Protein AF-A0AAV5EEG4-F1 (afdb_monomer_lite)

Sequence (219 aa):
MYRCMNPTRPPPPRRATAIPVPSTPPPPRPAAAARATSPRAPILLPKLRQRQQQRRRPGQARGRGRRWRPEASLHPSPAGSPGQLYQPFHPPPSPLPEAYRDLDLTQRLAVLRDRLGQWYEYAPLIAALNRDGFMPSSIEEATGISGVEQNRLVVAAQVRDSLLDESAAFPPDLVSSFDAAPELLYELRFLTARQRADAARHALAPGSTPAARATWRGP

Structure (mmCIF, N/CA/C/O backbone):
data_AF-A0AAV5EEG4-F1
#
_entry.id   AF-A0AAV5EEG4-F1
#
loop_
_atom_site.group_PDB
_atom_site.id
_atom_site.type_symbol
_atom_site.label_atom_id
_atom_site.label_alt_id
_atom_site.label_comp_id
_atom_site.label_asym_id
_atom_site.label_entity_id
_atom_site.label_seq_id
_atom_site.pdbx_PDB_ins_code
_atom_site.Cartn_x
_atom_site.Cartn_y
_atom_site.Cartn_z
_atom_site.occupancy
_atom_site.B_iso_or_equiv
_atom_site.auth_seq_id
_atom_site.auth_comp_id
_atom_site.auth_asym_id
_atom_site.auth_atom_id
_atom_site.pdbx_PDB_model_num
ATOM 1 N N . MET A 1 1 ? -18.704 -46.318 -55.100 1.00 48.91 1 MET A N 1
ATOM 2 C CA . MET A 1 1 ? -19.467 -46.998 -54.032 1.00 48.91 1 MET A CA 1
ATOM 3 C C . MET A 1 1 ? -18.484 -47.491 -52.981 1.00 48.91 1 MET A C 1
ATOM 5 O O . MET A 1 1 ? -17.895 -48.542 -53.168 1.00 48.91 1 MET A O 1
ATOM 9 N N . TYR A 1 2 ? -18.267 -46.716 -51.917 1.00 44.53 2 TYR A N 1
ATOM 10 C CA . TYR A 1 2 ? -17.545 -47.165 -50.724 1.00 44.53 2 TYR A CA 1
ATOM 11 C C . TYR A 1 2 ? -18.376 -46.811 -49.493 1.00 44.53 2 TYR A C 1
ATOM 13 O O . TYR A 1 2 ? -19.043 -45.781 -49.440 1.00 44.53 2 TYR A O 1
ATOM 21 N N . ARG A 1 3 ? -18.414 -47.783 -48.589 1.00 54.12 3 ARG A N 1
ATOM 22 C CA . ARG A 1 3 ? -19.399 -48.025 -47.540 1.00 54.12 3 ARG A CA 1
ATOM 23 C C . ARG A 1 3 ? -19.174 -47.087 -46.352 1.00 54.12 3 ARG A C 1
ATOM 25 O O . ARG A 1 3 ? -18.062 -46.992 -45.846 1.00 54.12 3 ARG A O 1
ATOM 32 N N . CYS A 1 4 ? -20.247 -46.454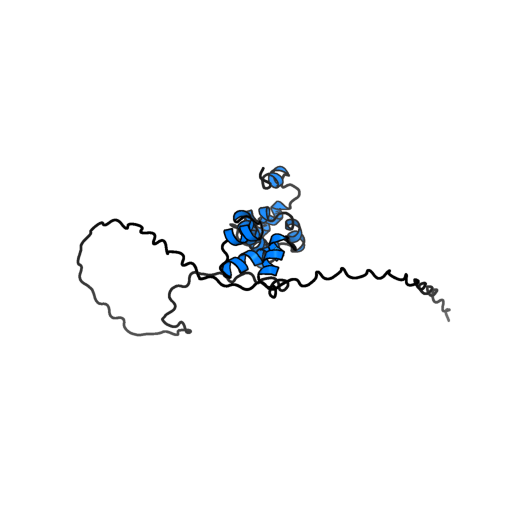 -45.887 1.00 45.47 4 CYS A N 1
ATOM 33 C CA . CYS A 1 4 ? -20.299 -45.704 -44.637 1.00 45.47 4 CYS A CA 1
ATOM 34 C C . CYS A 1 4 ? -20.003 -46.619 -43.434 1.00 45.47 4 CYS A C 1
ATOM 36 O O . CYS A 1 4 ? -20.736 -47.579 -43.203 1.00 45.47 4 CYS A O 1
ATOM 38 N N . MET A 1 5 ? -18.989 -46.289 -42.634 1.00 52.62 5 MET A N 1
ATOM 39 C CA . MET A 1 5 ? -18.844 -46.750 -41.248 1.00 52.62 5 MET A CA 1
ATOM 40 C C . MET A 1 5 ? -18.661 -45.505 -40.385 1.00 52.62 5 MET A C 1
ATOM 42 O O . MET A 1 5 ? -17.614 -44.867 -40.404 1.00 52.62 5 MET A O 1
ATOM 46 N N . ASN A 1 6 ? -19.737 -45.119 -39.701 1.00 55.47 6 ASN A N 1
ATOM 47 C CA . ASN A 1 6 ? -19.769 -43.996 -38.773 1.00 55.47 6 ASN A CA 1
ATOM 48 C C . ASN A 1 6 ? -19.440 -44.532 -37.364 1.00 55.47 6 ASN A C 1
ATOM 50 O O . ASN A 1 6 ? -20.041 -45.535 -36.966 1.00 55.47 6 ASN A O 1
ATOM 54 N N . PRO A 1 7 ? -18.495 -43.927 -36.625 1.00 63.44 7 PRO A N 1
ATOM 55 C CA . PRO A 1 7 ? -18.055 -44.431 -35.333 1.00 63.44 7 PRO A CA 1
ATOM 56 C C . PRO A 1 7 ? -19.093 -44.227 -34.221 1.00 63.44 7 PRO A C 1
ATOM 58 O O . PRO A 1 7 ? -19.857 -43.264 -34.178 1.00 63.44 7 PRO A O 1
ATOM 61 N N . THR A 1 8 ? -19.084 -45.206 -33.327 1.00 66.88 8 THR A N 1
ATOM 62 C CA . THR A 1 8 ? -19.932 -45.461 -32.164 1.00 66.88 8 THR A CA 1
ATOM 63 C C . THR A 1 8 ? -20.235 -44.221 -31.317 1.00 66.88 8 THR A C 1
ATOM 65 O O . THR A 1 8 ? -19.342 -43.533 -30.829 1.00 66.88 8 THR A O 1
ATOM 68 N N . ARG A 1 9 ? -21.530 -43.975 -31.096 1.00 62.69 9 ARG A N 1
ATOM 69 C CA . ARG A 1 9 ? -22.075 -42.921 -30.230 1.00 62.69 9 ARG A CA 1
ATOM 70 C C . ARG A 1 9 ? -21.747 -43.225 -28.752 1.00 62.69 9 ARG A C 1
ATOM 72 O O . ARG A 1 9 ? -22.018 -44.346 -28.320 1.00 62.69 9 ARG A O 1
ATOM 79 N N . PRO A 1 10 ? -21.209 -42.279 -27.961 1.00 71.88 10 PRO A N 1
ATOM 80 C CA . PRO A 1 10 ? -20.967 -42.502 -26.537 1.00 71.88 10 PRO A CA 1
ATOM 81 C C . PRO A 1 10 ? -22.287 -42.559 -25.740 1.00 71.88 10 PRO A C 1
ATOM 83 O O . PRO A 1 10 ? -23.260 -41.893 -26.117 1.00 71.88 10 PRO A O 1
ATOM 86 N N . PRO A 1 11 ? -22.349 -43.346 -24.648 1.00 74.81 11 PRO A N 1
ATOM 87 C CA . PRO A 1 11 ? -23.547 -43.466 -23.822 1.00 74.81 11 PRO A CA 1
ATOM 88 C C . PRO A 1 11 ? -23.836 -42.169 -23.042 1.00 74.81 11 PRO A C 1
ATOM 90 O O . PRO A 1 11 ? -22.906 -41.437 -22.695 1.00 74.81 11 PRO A O 1
ATOM 93 N N . PRO A 1 12 ? -25.114 -41.875 -22.734 1.00 71.31 12 PRO A N 1
ATOM 94 C CA . PRO A 1 12 ? -25.487 -40.683 -21.979 1.00 71.31 12 PRO A CA 1
ATOM 95 C C . PRO A 1 12 ? -25.015 -40.763 -20.514 1.00 71.31 12 PRO A C 1
ATOM 97 O O . PRO A 1 12 ? -24.952 -41.859 -19.944 1.00 71.31 12 PRO A O 1
ATOM 100 N N . PRO A 1 13 ? -24.722 -39.618 -19.868 1.00 68.94 13 PRO A N 1
ATOM 101 C CA . PRO A 1 13 ? -24.301 -39.592 -18.474 1.00 68.94 13 PRO A CA 1
ATOM 102 C C . PRO A 1 13 ? -25.427 -40.063 -17.545 1.00 68.94 13 PRO A C 1
ATOM 104 O O . PRO A 1 13 ? -26.591 -39.675 -17.675 1.00 68.94 13 PRO A O 1
ATOM 107 N N . ARG A 1 14 ? -25.058 -40.908 -16.577 1.00 59.16 14 ARG A N 1
ATOM 108 C CA . ARG A 1 14 ? -25.939 -41.370 -15.503 1.00 59.16 14 ARG A CA 1
ATOM 109 C C . ARG A 1 14 ? -26.398 -40.174 -14.667 1.00 59.16 14 ARG A C 1
ATOM 111 O O . ARG A 1 14 ? -25.573 -39.419 -14.161 1.00 59.16 14 ARG A O 1
ATOM 118 N N . ARG A 1 15 ? -27.717 -40.037 -14.504 1.00 53.81 15 ARG A N 1
ATOM 119 C CA . ARG A 1 15 ? -28.356 -39.115 -13.555 1.00 53.81 15 ARG A CA 1
ATOM 120 C C . ARG A 1 15 ? -27.769 -39.341 -12.160 1.00 53.81 15 ARG A C 1
ATOM 122 O O . ARG A 1 15 ? -28.008 -40.386 -11.560 1.00 53.81 15 ARG A O 1
ATOM 129 N N . ALA A 1 16 ? -27.013 -38.368 -11.662 1.00 52.16 16 ALA A N 1
ATOM 130 C CA . ALA A 1 16 ? -26.634 -38.307 -10.261 1.00 52.16 16 ALA A CA 1
ATOM 131 C C . ALA A 1 16 ? -27.885 -37.966 -9.445 1.00 52.16 16 ALA A C 1
ATOM 133 O O . ALA A 1 16 ? -28.507 -36.919 -9.623 1.00 52.16 16 ALA A O 1
ATOM 134 N N . THR A 1 17 ? -28.283 -38.909 -8.602 1.00 57.88 17 THR A N 1
ATOM 135 C CA . THR A 1 17 ? -29.345 -38.778 -7.611 1.00 57.88 17 THR A CA 1
ATOM 136 C C . THR A 1 17 ? -29.030 -37.599 -6.690 1.00 57.88 17 THR A C 1
ATOM 138 O O . THR A 1 17 ? -27.973 -37.568 -6.062 1.00 57.88 17 THR A O 1
ATOM 141 N N . ALA A 1 18 ? -29.935 -36.622 -6.632 1.00 51.19 18 ALA A N 1
ATOM 142 C CA . ALA A 1 18 ? -29.853 -35.499 -5.710 1.00 51.19 18 ALA A CA 1
ATOM 143 C C . ALA A 1 18 ? -29.890 -36.019 -4.265 1.00 51.19 18 ALA A C 1
ATOM 145 O O . ALA A 1 18 ? -30.875 -36.619 -3.835 1.00 51.19 18 ALA A O 1
ATOM 146 N N . ILE A 1 19 ? -28.798 -35.809 -3.534 1.00 59.62 19 ILE A N 1
ATOM 147 C CA . ILE A 1 19 ? -28.724 -36.039 -2.093 1.00 59.62 19 ILE A CA 1
ATOM 148 C C . ILE A 1 19 ? -29.509 -34.899 -1.421 1.00 59.62 19 ILE A C 1
ATOM 150 O O . ILE A 1 19 ? -29.211 -33.735 -1.699 1.00 59.62 19 ILE A O 1
ATOM 154 N N . PRO A 1 20 ? -30.508 -35.178 -0.565 1.00 62.78 20 PRO A N 1
ATOM 155 C CA . PRO A 1 20 ? -31.188 -34.129 0.182 1.00 62.78 20 PRO A CA 1
ATOM 156 C C . PRO A 1 20 ? -30.221 -33.514 1.199 1.00 62.78 20 PRO A C 1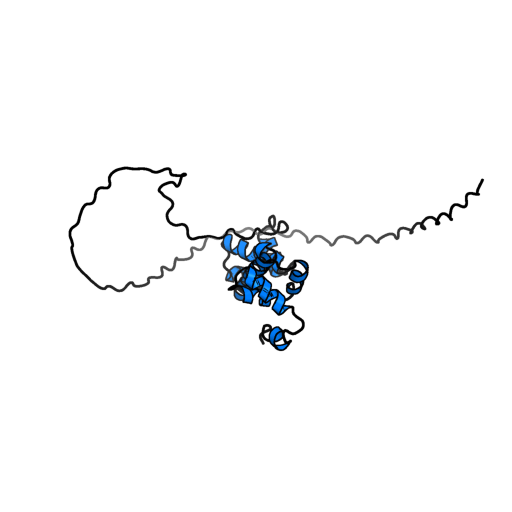
ATOM 158 O O . PRO A 1 20 ? -29.673 -34.199 2.062 1.00 62.78 20 PRO A O 1
ATOM 161 N N . VAL A 1 21 ? -29.999 -32.208 1.071 1.00 65.31 21 VAL A N 1
ATOM 162 C CA . VAL A 1 21 ? -29.190 -31.408 1.994 1.00 65.31 21 VAL A CA 1
ATOM 163 C C . VAL A 1 21 ? -29.989 -31.216 3.292 1.00 65.31 21 VAL A C 1
ATOM 165 O O . VAL A 1 21 ? -31.131 -30.755 3.215 1.00 65.31 21 VAL A O 1
ATOM 168 N N . PRO A 1 22 ? -29.455 -31.546 4.481 1.00 61.88 22 PRO A N 1
ATOM 169 C CA . PRO A 1 22 ? -30.137 -31.250 5.735 1.00 61.88 22 PRO A CA 1
ATOM 170 C C . PRO A 1 22 ? -30.182 -29.733 5.962 1.00 61.88 22 PRO A C 1
ATOM 172 O O . PRO A 1 22 ? -29.158 -29.054 5.952 1.00 61.88 22 PRO A O 1
ATOM 175 N N . SER A 1 23 ? -31.391 -29.201 6.142 1.00 58.25 23 SER A N 1
ATOM 176 C CA . SER A 1 23 ? -31.643 -27.791 6.435 1.00 58.25 23 SER A CA 1
ATOM 177 C C . SER A 1 23 ? -31.142 -27.436 7.836 1.00 58.25 23 SER A C 1
ATOM 179 O O . SER A 1 23 ? -31.682 -27.903 8.837 1.00 58.25 23 SER A O 1
ATOM 181 N N . THR A 1 24 ? -30.116 -26.594 7.912 1.00 67.56 24 THR A N 1
ATOM 182 C CA . THR A 1 24 ? -29.621 -26.026 9.168 1.00 67.56 24 THR A CA 1
ATOM 183 C C . THR A 1 24 ? -30.612 -24.968 9.681 1.00 67.56 24 THR A C 1
ATOM 185 O O . THR A 1 24 ? -30.942 -24.050 8.924 1.00 67.56 24 THR A O 1
ATOM 188 N N . PRO A 1 25 ? -31.107 -25.045 10.931 1.00 73.25 25 PRO A N 1
ATOM 189 C CA . PRO A 1 25 ? -31.965 -24.004 11.491 1.00 73.25 25 PRO A CA 1
ATOM 190 C C . PRO A 1 25 ? -31.165 -22.719 11.789 1.00 73.25 25 PRO A C 1
ATOM 192 O O . PRO A 1 25 ? -29.995 -22.803 12.174 1.00 73.25 25 PRO A O 1
ATOM 195 N N . PRO A 1 26 ? -31.770 -21.525 11.635 1.00 76.06 26 PRO A N 1
ATOM 196 C CA . PRO A 1 26 ? -31.110 -20.260 11.942 1.00 76.06 26 PRO A CA 1
ATOM 197 C C . PRO A 1 26 ? -30.874 -20.095 13.456 1.00 76.06 26 PRO A C 1
ATOM 199 O O . PRO A 1 26 ? -31.665 -20.597 14.260 1.00 76.06 26 PRO A O 1
ATOM 202 N N . PRO A 1 27 ? -29.821 -19.363 13.866 1.00 73.12 27 PRO A N 1
ATOM 203 C CA . PRO A 1 27 ? -29.562 -19.090 15.275 1.00 73.12 27 PRO A CA 1
ATOM 204 C C . PRO A 1 27 ? -30.660 -18.202 15.895 1.00 73.12 27 PRO A C 1
ATOM 206 O O . PRO A 1 27 ? -31.239 -17.353 15.207 1.00 73.12 27 PRO A O 1
ATOM 209 N N . PRO A 1 28 ? -30.952 -18.360 17.200 1.00 65.31 28 PRO A N 1
ATOM 210 C CA . PRO A 1 28 ? -31.967 -17.572 17.885 1.00 65.31 28 PRO A CA 1
ATOM 211 C C . PRO A 1 28 ? -31.557 -16.097 18.006 1.00 65.31 28 PRO A C 1
ATOM 213 O O . PRO A 1 28 ? -30.427 -15.762 18.359 1.00 65.31 28 PRO A O 1
ATOM 216 N N . ARG A 1 29 ? -32.523 -15.211 17.740 1.00 59.22 29 ARG A N 1
ATOM 217 C CA . ARG A 1 29 ? -32.426 -13.762 17.961 1.00 59.22 29 ARG A CA 1
ATOM 218 C C . ARG A 1 29 ? -32.168 -13.460 19.444 1.00 59.22 29 ARG A C 1
ATOM 220 O O . ARG A 1 29 ? -32.943 -13.938 20.274 1.00 59.22 29 ARG A O 1
ATOM 227 N N . PRO A 1 30 ? -31.191 -12.610 19.800 1.00 57.72 30 PRO A N 1
ATOM 228 C CA . PRO A 1 30 ? -31.142 -12.058 21.142 1.00 57.72 30 PRO A CA 1
ATOM 229 C C . PRO A 1 30 ? -32.290 -11.064 21.350 1.00 57.72 30 PRO A C 1
ATOM 231 O O . PRO A 1 30 ? -32.578 -10.202 20.516 1.00 57.72 30 PRO A O 1
ATOM 234 N N . ALA A 1 31 ? -32.969 -11.261 22.475 1.00 41.91 31 ALA A N 1
ATOM 235 C CA . ALA A 1 31 ? -34.134 -10.530 22.925 1.00 41.91 31 ALA A CA 1
ATOM 236 C C . ALA A 1 31 ? -33.848 -9.039 23.144 1.00 41.91 31 ALA A C 1
ATOM 238 O O . ALA A 1 31 ? -32.796 -8.639 23.640 1.00 41.91 31 ALA A O 1
ATOM 239 N N . ALA A 1 32 ? -34.855 -8.232 22.822 1.00 41.75 32 ALA A N 1
ATOM 240 C CA . ALA A 1 32 ? -34.958 -6.854 23.254 1.00 41.75 32 ALA A CA 1
ATOM 241 C C . ALA A 1 32 ? -34.990 -6.784 24.788 1.00 41.75 32 ALA A C 1
ATOM 243 O O . ALA A 1 32 ? -35.844 -7.406 25.420 1.00 41.75 32 ALA A O 1
ATOM 244 N N . ALA A 1 33 ? -34.114 -5.970 25.372 1.00 40.16 33 ALA A N 1
ATOM 245 C CA . ALA A 1 33 ? -34.243 -5.537 26.752 1.00 40.16 33 ALA A CA 1
ATOM 246 C C . ALA A 1 33 ? -33.891 -4.050 26.890 1.00 40.16 33 ALA A C 1
ATOM 248 O O . ALA A 1 33 ? -32.769 -3.623 26.648 1.00 40.16 33 ALA A O 1
ATOM 249 N N . ALA A 1 34 ? -34.915 -3.314 27.317 1.00 37.31 34 ALA A N 1
ATOM 250 C CA . ALA A 1 34 ? -34.875 -2.163 28.208 1.00 37.31 34 ALA A CA 1
ATOM 251 C C . ALA A 1 34 ? -34.145 -0.877 27.768 1.00 37.31 34 ALA A C 1
ATOM 253 O O . ALA A 1 34 ? -32.937 -0.696 27.877 1.00 37.31 34 ALA A O 1
ATOM 254 N N . ARG A 1 35 ? -35.000 0.094 27.435 1.00 37.16 35 ARG A N 1
ATOM 255 C CA . ARG A 1 35 ? -34.849 1.530 27.687 1.00 37.16 35 ARG A CA 1
ATOM 256 C C . ARG A 1 35 ? -34.145 1.831 29.021 1.00 37.16 35 ARG A C 1
ATOM 258 O O . ARG A 1 35 ? -34.596 1.365 30.063 1.00 37.16 35 ARG A O 1
ATOM 265 N N . ALA A 1 36 ? -33.190 2.756 28.991 1.00 40.12 36 ALA A N 1
ATOM 266 C CA . ALA A 1 36 ? -32.875 3.627 30.119 1.00 40.12 36 ALA A CA 1
ATOM 267 C C . ALA A 1 36 ? -32.560 5.039 29.597 1.00 40.12 36 ALA A C 1
ATOM 269 O O . ALA A 1 36 ? -31.560 5.296 28.937 1.00 40.12 36 ALA A O 1
ATOM 270 N N . THR A 1 37 ? -33.490 5.943 29.869 1.00 41.66 37 THR A N 1
ATOM 271 C CA . THR A 1 37 ? -33.390 7.402 29.802 1.00 41.66 37 THR A CA 1
ATOM 272 C C . THR A 1 37 ? -32.447 7.940 30.882 1.00 41.66 37 THR A C 1
ATOM 274 O O . THR A 1 37 ? -32.683 7.643 32.049 1.00 41.66 37 THR A O 1
ATOM 277 N N . SER A 1 38 ? -31.473 8.795 30.536 1.00 42.47 38 SER A N 1
ATOM 278 C CA . SER A 1 38 ? -31.284 10.112 31.189 1.00 42.47 38 SER A CA 1
ATOM 279 C C . SER A 1 38 ? -30.128 10.945 30.596 1.00 42.47 38 SER A C 1
ATOM 281 O O . SER A 1 38 ? -29.168 10.368 30.088 1.00 42.47 38 SER A O 1
ATOM 283 N N . PRO A 1 39 ? -30.192 12.293 30.670 1.00 53.50 39 PRO A N 1
ATOM 284 C CA . PRO A 1 39 ? -29.298 13.219 29.972 1.00 53.50 39 PRO A CA 1
ATOM 285 C C . PRO A 1 39 ? -28.163 13.743 30.870 1.00 53.50 39 PRO A C 1
ATOM 287 O O . PRO A 1 39 ? -28.360 13.912 32.073 1.00 53.50 39 PRO A O 1
ATOM 290 N N . ARG A 1 40 ? -27.000 14.105 30.300 1.00 37.78 40 ARG A N 1
ATOM 291 C CA . ARG A 1 40 ? -26.045 15.016 30.966 1.00 37.78 40 ARG A CA 1
ATOM 292 C C . ARG A 1 40 ? -25.033 15.662 30.003 1.00 37.78 40 ARG A C 1
ATOM 294 O O . ARG A 1 40 ? -24.228 14.979 29.390 1.00 37.78 40 ARG A O 1
ATOM 301 N N . ALA A 1 41 ? -25.168 16.988 29.924 1.00 44.44 41 ALA A N 1
ATOM 302 C CA . ALA A 1 41 ? -24.264 18.098 29.588 1.00 44.44 41 ALA A CA 1
ATOM 303 C C . ALA A 1 41 ? -22.946 17.888 28.788 1.00 44.44 41 ALA A C 1
ATOM 305 O O . ALA A 1 41 ? -22.170 16.982 29.078 1.00 44.44 41 ALA A O 1
ATOM 306 N N . PRO A 1 42 ? -22.606 18.832 27.881 1.00 44.56 42 PRO A N 1
ATOM 307 C CA . PRO A 1 42 ? -21.325 18.862 27.177 1.00 44.56 42 PRO A CA 1
ATOM 308 C C . PRO A 1 42 ? -20.191 19.392 28.070 1.00 44.56 42 PRO A C 1
ATOM 310 O O . PRO A 1 42 ? -20.273 20.487 28.628 1.00 44.56 42 PRO A O 1
ATOM 313 N N . ILE A 1 43 ? -19.099 18.632 28.165 1.00 47.12 43 ILE A N 1
ATOM 314 C CA . ILE A 1 43 ? -17.845 19.068 28.787 1.00 47.12 43 ILE A CA 1
ATOM 315 C C . ILE A 1 43 ? -17.014 19.800 27.726 1.00 47.12 43 ILE A C 1
ATOM 317 O O . ILE A 1 43 ? -16.557 19.205 26.751 1.00 47.12 43 ILE A O 1
ATOM 321 N N . LEU A 1 44 ? -16.834 21.109 27.923 1.00 45.12 44 LEU A N 1
ATOM 322 C CA . LEU A 1 44 ? -15.876 21.941 27.196 1.00 45.12 44 LEU A CA 1
ATOM 323 C C . LEU A 1 44 ? -14.440 21.471 27.484 1.00 45.12 44 LEU A C 1
ATOM 325 O O . LEU A 1 44 ? -13.980 21.553 28.622 1.00 45.12 44 LEU A O 1
ATOM 329 N N . LEU A 1 45 ? -13.701 21.074 26.445 1.00 50.59 45 LEU A N 1
ATOM 330 C CA . LEU A 1 45 ? -12.243 20.950 26.510 1.00 50.59 45 LEU A CA 1
ATOM 331 C C . LEU A 1 45 ? -11.578 22.336 26.349 1.00 50.59 45 LEU A C 1
ATOM 333 O O . LEU A 1 45 ? -11.887 23.054 25.391 1.00 50.59 45 LEU A O 1
ATOM 337 N N . PRO A 1 46 ? -10.636 22.726 27.226 1.00 44.06 46 PRO A N 1
ATOM 338 C CA . PRO A 1 46 ? -9.898 23.975 27.089 1.00 44.06 46 PRO A CA 1
ATOM 339 C C . PRO A 1 46 ? -8.812 23.881 26.005 1.00 44.06 46 PRO A C 1
ATOM 341 O O . PRO A 1 46 ? -7.987 22.969 25.983 1.00 44.06 46 PRO A O 1
ATOM 344 N N . LYS A 1 47 ? -8.783 24.881 25.116 1.00 43.22 47 LYS A N 1
ATOM 345 C CA . LYS A 1 47 ? -7.731 25.083 24.109 1.00 43.22 47 LYS A CA 1
ATOM 346 C C . LYS A 1 47 ? -6.400 25.408 24.797 1.00 43.22 47 LYS A C 1
ATOM 348 O O . LYS A 1 47 ? -6.221 26.524 25.288 1.00 43.22 47 LYS A O 1
ATOM 353 N N . LEU A 1 48 ? -5.438 24.485 24.769 1.00 47.19 48 LEU A N 1
ATOM 354 C CA . LEU A 1 48 ? -4.042 24.808 25.068 1.00 47.19 48 LEU A CA 1
ATOM 355 C C . LEU A 1 48 ? -3.455 25.653 23.927 1.00 47.19 48 LEU A C 1
ATOM 357 O O . LEU A 1 48 ? -3.166 25.169 22.835 1.00 47.19 48 LEU A O 1
ATOM 361 N N . ARG A 1 49 ? -3.277 26.949 24.197 1.00 53.00 49 ARG A N 1
ATOM 362 C CA . ARG A 1 49 ? -2.490 27.881 23.383 1.00 53.00 49 ARG A CA 1
ATOM 363 C C . ARG A 1 49 ? -1.004 27.647 23.648 1.00 53.00 49 ARG A C 1
ATOM 365 O O . ARG A 1 49 ? -0.482 28.083 24.673 1.00 53.00 49 ARG A O 1
ATOM 372 N N . GLN A 1 50 ? -0.307 27.016 22.708 1.00 54.31 50 GLN A N 1
ATOM 373 C CA . GLN A 1 50 ? 1.144 26.885 22.776 1.00 54.31 50 GLN A CA 1
ATOM 374 C C . GLN A 1 50 ? 1.808 28.183 22.303 1.00 54.31 50 GLN A C 1
ATOM 376 O O . GLN A 1 50 ? 1.781 28.570 21.138 1.00 54.31 50 GLN A O 1
ATOM 381 N N . ARG A 1 51 ? 2.351 28.897 23.286 1.00 52.34 51 ARG A N 1
ATOM 382 C CA . ARG A 1 51 ? 3.078 30.155 23.168 1.00 52.34 51 ARG A CA 1
ATOM 383 C C . ARG A 1 51 ? 4.536 29.824 22.855 1.00 52.34 51 ARG A C 1
ATOM 385 O O . ARG A 1 51 ? 5.283 29.509 23.775 1.00 52.34 51 ARG A O 1
ATOM 392 N N . GLN A 1 52 ? 4.943 29.891 21.587 1.00 56.41 52 GLN A N 1
ATOM 393 C CA . GLN A 1 52 ? 6.353 29.748 21.215 1.00 56.41 52 GLN A CA 1
ATOM 394 C C . GLN A 1 52 ? 6.949 31.093 20.796 1.00 56.41 52 GLN A C 1
ATOM 396 O O . GLN A 1 52 ? 6.433 31.825 19.956 1.00 56.41 52 GLN A O 1
ATOM 401 N N . GLN A 1 53 ? 8.013 31.429 21.516 1.00 54.00 53 GLN A N 1
ATOM 402 C CA . GLN A 1 53 ? 8.749 32.678 21.511 1.00 54.00 53 GLN A CA 1
ATOM 403 C C . GLN A 1 53 ? 9.479 32.874 20.180 1.00 54.00 53 GLN A C 1
ATOM 405 O O . GLN A 1 53 ? 10.333 32.068 19.822 1.00 54.00 53 GLN A O 1
ATOM 410 N N . GLN A 1 54 ? 9.239 33.998 19.505 1.00 46.81 54 GLN A N 1
ATOM 411 C CA . GLN A 1 54 ? 10.179 34.516 18.515 1.00 46.81 54 GLN A CA 1
ATOM 412 C C . GLN A 1 54 ? 11.006 35.630 19.154 1.00 46.81 54 GLN A C 1
ATOM 414 O O . GLN A 1 54 ? 10.506 36.673 19.581 1.00 46.81 54 GLN A O 1
ATOM 419 N N . ARG A 1 55 ? 12.299 35.329 19.291 1.00 46.41 55 ARG A N 1
ATOM 420 C CA . ARG A 1 55 ? 13.339 36.220 19.792 1.00 46.41 55 ARG A CA 1
ATOM 421 C C . ARG A 1 55 ? 13.473 37.441 18.882 1.00 46.41 55 ARG A C 1
ATOM 423 O O . ARG A 1 55 ? 13.570 37.321 17.667 1.00 46.41 55 ARG A O 1
ATOM 430 N N . ARG A 1 56 ? 13.549 38.614 19.510 1.00 43.38 56 ARG A N 1
ATOM 431 C CA . ARG A 1 56 ? 13.926 39.891 18.897 1.00 43.38 56 ARG A CA 1
ATOM 432 C C . ARG A 1 56 ? 15.366 39.855 18.371 1.00 43.38 56 ARG A C 1
ATOM 434 O O . ARG A 1 56 ? 16.256 39.438 19.111 1.00 43.38 56 ARG A O 1
ATOM 441 N N . ARG A 1 57 ? 15.602 40.434 17.188 1.00 39.25 57 ARG A N 1
ATOM 442 C CA . ARG A 1 57 ? 16.828 41.184 16.844 1.00 39.25 57 ARG A CA 1
ATOM 443 C C . ARG A 1 57 ? 16.484 42.379 15.930 1.00 39.25 57 ARG A C 1
ATOM 445 O O . ARG A 1 57 ? 15.585 42.234 15.106 1.00 39.25 57 ARG A O 1
ATOM 452 N N . PRO A 1 58 ? 17.140 43.546 16.092 1.00 43.28 58 PRO A N 1
ATOM 453 C CA . PRO A 1 58 ? 16.862 44.761 15.326 1.00 43.28 58 PRO A CA 1
ATOM 454 C C . PRO A 1 58 ? 17.797 44.904 14.113 1.00 43.28 58 PRO A C 1
ATOM 456 O O . PRO A 1 58 ? 18.924 44.415 14.132 1.00 43.28 58 PRO A O 1
ATOM 459 N N . GLY A 1 59 ? 17.349 45.625 13.085 1.00 37.34 59 GLY A N 1
ATOM 460 C CA . GLY A 1 59 ? 18.169 45.999 11.931 1.00 37.34 59 GLY A CA 1
ATOM 461 C C . GLY A 1 59 ? 17.432 46.988 11.030 1.00 37.34 59 GLY A C 1
ATOM 462 O O . GLY A 1 59 ? 16.365 46.692 10.510 1.00 37.34 59 GLY A O 1
ATOM 463 N N . GLN A 1 60 ? 17.987 48.187 10.920 1.00 46.44 60 GLN A N 1
ATOM 464 C CA . GLN A 1 60 ? 17.469 49.391 10.272 1.00 46.44 60 GLN A CA 1
ATOM 465 C C . GLN A 1 60 ? 18.107 49.538 8.878 1.00 46.44 60 GLN A C 1
ATOM 467 O O . GLN A 1 60 ? 19.304 49.303 8.777 1.00 46.44 60 GLN A O 1
ATOM 472 N N . ALA A 1 61 ? 17.370 49.977 7.845 1.00 36.47 61 ALA A N 1
ATOM 473 C CA . ALA A 1 61 ? 17.878 50.870 6.782 1.00 36.47 61 ALA A CA 1
ATOM 474 C C . ALA A 1 61 ? 16.791 51.241 5.755 1.00 36.47 61 ALA A C 1
ATOM 476 O O . ALA A 1 61 ? 16.014 50.408 5.297 1.00 36.47 61 ALA A O 1
ATOM 477 N N . ARG A 1 62 ? 16.770 52.526 5.392 1.00 45.84 62 ARG A N 1
ATOM 478 C CA . ARG A 1 62 ? 15.952 53.153 4.343 1.00 45.84 62 ARG A CA 1
ATOM 479 C C . ARG A 1 62 ? 16.669 53.058 2.990 1.00 45.84 62 ARG A C 1
ATOM 481 O O . ARG A 1 62 ? 17.888 53.175 2.951 1.00 45.84 62 ARG A O 1
ATOM 488 N N . GLY A 1 63 ? 15.925 53.004 1.885 1.00 36.22 63 GLY A N 1
ATOM 489 C CA . GLY A 1 63 ? 16.477 53.177 0.536 1.00 36.22 63 GLY A CA 1
ATOM 490 C C . GLY A 1 63 ? 15.387 53.443 -0.500 1.00 36.22 63 GLY A C 1
ATOM 491 O O . GLY A 1 63 ? 14.393 52.731 -0.549 1.00 36.22 63 GLY A O 1
ATOM 492 N N . ARG A 1 64 ? 15.548 54.529 -1.262 1.00 42.28 64 ARG A N 1
ATOM 493 C CA . ARG A 1 64 ? 14.581 55.107 -2.208 1.00 42.28 64 ARG A CA 1
ATOM 494 C C . ARG A 1 64 ? 14.538 54.350 -3.542 1.00 42.28 64 ARG A C 1
ATOM 496 O O . ARG A 1 64 ? 15.445 53.600 -3.874 1.00 42.28 64 ARG A O 1
ATOM 503 N N . GLY A 1 65 ? 13.461 54.582 -4.293 1.00 44.31 65 GLY A N 1
ATOM 504 C CA . GLY A 1 65 ? 13.060 53.777 -5.441 1.00 44.31 65 GLY A CA 1
ATOM 505 C C . GLY A 1 65 ? 13.805 54.013 -6.753 1.00 44.31 65 GLY A C 1
ATOM 506 O O . GLY A 1 65 ? 14.575 54.955 -6.906 1.00 44.31 65 GLY A O 1
ATOM 507 N N . ARG A 1 66 ? 13.445 53.191 -7.741 1.00 43.94 66 ARG A N 1
ATOM 508 C CA . ARG A 1 66 ? 13.394 53.566 -9.155 1.00 43.94 66 ARG A CA 1
ATOM 509 C C . ARG A 1 66 ? 12.170 52.923 -9.800 1.00 43.94 66 ARG A C 1
ATOM 511 O O . ARG A 1 66 ? 11.817 51.783 -9.524 1.00 43.94 66 ARG A O 1
ATOM 518 N N . ARG A 1 67 ? 11.518 53.743 -10.613 1.00 49.72 67 ARG A N 1
ATOM 519 C CA . ARG A 1 67 ? 10.318 53.501 -11.405 1.00 49.72 67 ARG A CA 1
ATOM 520 C C . ARG A 1 67 ? 10.743 52.881 -12.734 1.00 49.72 67 ARG A C 1
ATOM 522 O O . ARG A 1 67 ? 11.564 53.479 -13.417 1.00 49.72 67 ARG A O 1
ATOM 529 N N . TRP A 1 68 ? 10.125 51.771 -13.116 1.00 39.50 68 TRP A N 1
ATOM 530 C CA . TRP A 1 68 ? 10.084 51.302 -14.501 1.00 39.50 68 TRP A CA 1
ATOM 531 C C . TRP A 1 68 ? 8.616 51.083 -14.881 1.00 39.50 68 TRP A C 1
ATOM 533 O O . TRP A 1 68 ? 7.897 50.352 -14.204 1.00 39.50 68 TRP A O 1
ATOM 543 N N . ARG A 1 69 ? 8.156 51.802 -15.911 1.00 49.34 69 ARG A N 1
ATOM 544 C CA . ARG A 1 69 ? 6.900 51.529 -16.629 1.00 49.34 69 ARG A CA 1
ATOM 545 C C . ARG A 1 69 ? 7.204 50.478 -17.707 1.00 49.34 69 ARG A C 1
ATOM 547 O O . ARG A 1 69 ? 8.221 50.656 -18.373 1.00 49.34 69 ARG A O 1
ATOM 554 N N . PRO A 1 70 ? 6.343 49.475 -17.943 1.00 50.12 70 PRO A N 1
ATOM 555 C CA . PRO A 1 70 ? 6.402 48.672 -19.156 1.00 50.12 70 PRO A CA 1
ATOM 556 C C . PRO A 1 70 ? 5.394 49.181 -20.200 1.00 50.12 70 PRO A C 1
ATOM 558 O O . PRO A 1 70 ? 4.289 49.607 -19.854 1.00 50.12 70 PRO A O 1
ATOM 561 N N . GLU A 1 71 ? 5.793 49.141 -21.470 1.00 41.38 71 GLU A N 1
ATOM 562 C CA . GLU A 1 71 ? 4.912 49.314 -22.626 1.00 41.38 71 GLU A CA 1
ATOM 563 C C . GLU A 1 71 ? 4.344 47.954 -23.073 1.00 41.38 71 GLU A C 1
ATOM 565 O O . GLU A 1 71 ? 4.950 46.904 -22.859 1.00 41.38 71 GLU A O 1
ATOM 570 N N . ALA A 1 72 ? 3.130 48.030 -23.616 1.00 48.97 72 ALA A N 1
ATOM 571 C CA . ALA A 1 72 ? 2.195 46.995 -24.055 1.00 48.97 72 ALA A CA 1
ATOM 572 C C . ALA A 1 72 ? 2.830 45.931 -24.983 1.00 48.97 72 ALA A C 1
ATOM 574 O O . ALA A 1 72 ? 3.605 46.261 -25.869 1.00 48.97 72 ALA A O 1
ATOM 575 N N . SER A 1 73 ? 2.638 44.631 -24.732 1.00 51.94 73 SER A N 1
ATOM 576 C CA . SER A 1 73 ? 1.521 43.762 -25.170 1.00 51.94 73 SER A CA 1
ATOM 577 C C . SER A 1 73 ? 1.947 42.837 -26.309 1.00 51.94 73 SER A C 1
ATOM 579 O O . SER A 1 73 ? 2.309 43.317 -27.371 1.00 51.94 73 SER A O 1
ATOM 581 N N . LEU A 1 74 ? 1.822 41.525 -26.079 1.00 41.44 74 LEU A N 1
ATOM 582 C CA . LEU A 1 74 ? 1.269 40.515 -26.996 1.00 41.44 74 LEU A CA 1
ATOM 583 C C . LEU A 1 74 ? 1.158 39.198 -26.200 1.00 41.44 74 LEU A C 1
ATOM 585 O O . LEU A 1 74 ? 2.093 38.407 -26.131 1.00 41.44 74 LEU A O 1
ATOM 589 N N . HIS A 1 75 ? 0.012 39.000 -25.543 1.00 49.62 75 HIS A N 1
ATOM 590 C CA . HIS A 1 75 ? -0.432 37.683 -25.078 1.00 49.62 75 HIS A CA 1
ATOM 591 C C . HIS A 1 75 ? -1.261 37.031 -26.192 1.00 49.62 75 HIS A C 1
ATOM 593 O O . HIS A 1 75 ? -2.008 37.727 -26.885 1.00 49.62 75 HIS A O 1
ATOM 599 N N . PRO A 1 76 ? -1.246 35.696 -26.269 1.00 46.34 76 PRO A N 1
ATOM 600 C CA . PRO A 1 76 ? -2.505 35.013 -25.999 1.00 46.34 76 PRO A CA 1
ATOM 601 C C . PRO A 1 76 ? -2.377 34.128 -24.755 1.00 46.34 76 PRO A C 1
ATOM 603 O O . PRO A 1 76 ? -1.547 33.226 -24.688 1.00 46.34 76 PRO A O 1
ATOM 606 N N . SER A 1 77 ? -3.218 34.399 -23.758 1.00 51.09 77 SER A N 1
ATOM 607 C CA . SER A 1 77 ? -3.436 33.510 -22.616 1.00 51.09 77 SER A CA 1
ATOM 608 C C . SER A 1 77 ? -4.411 32.398 -23.006 1.00 51.09 77 SER A C 1
ATOM 610 O O . SER A 1 77 ? -5.459 32.709 -23.573 1.00 51.09 77 SER A O 1
ATOM 612 N N . PRO A 1 78 ? -4.201 31.145 -22.579 1.00 54.28 78 PRO A N 1
ATOM 613 C CA . PRO A 1 78 ? -5.299 30.288 -22.180 1.00 54.28 78 PRO A CA 1
ATOM 614 C C . PRO A 1 78 ? -5.544 30.492 -20.676 1.00 54.28 78 PRO A C 1
ATOM 616 O O . PRO A 1 78 ? -4.689 30.216 -19.842 1.00 54.28 78 PRO A O 1
ATOM 619 N N . ALA A 1 79 ? -6.700 31.079 -20.372 1.00 55.16 79 ALA A N 1
ATOM 620 C CA . ALA A 1 79 ? -7.382 31.185 -19.080 1.00 55.16 79 ALA A CA 1
ATOM 621 C C . ALA A 1 79 ? -6.674 30.587 -17.838 1.00 55.16 79 ALA A C 1
ATOM 623 O O . ALA A 1 79 ? -6.946 29.464 -17.426 1.00 55.16 79 ALA A O 1
ATOM 624 N N . GLY A 1 80 ? -5.846 31.394 -17.174 1.00 51.81 80 GLY A N 1
ATOM 625 C CA . GLY A 1 80 ? -5.509 31.231 -15.761 1.00 51.81 80 GLY A CA 1
ATOM 626 C C . GLY A 1 80 ? -5.968 32.482 -15.022 1.00 51.81 80 GLY A C 1
ATOM 627 O O . GLY A 1 80 ? -5.422 33.562 -15.240 1.00 51.81 80 GLY A O 1
ATOM 628 N N . SER A 1 81 ? -7.018 32.372 -14.211 1.00 54.09 81 SER A N 1
ATOM 629 C CA . SER A 1 81 ? -7.560 33.500 -13.449 1.00 54.09 81 SER A CA 1
ATOM 630 C C . SER A 1 81 ? -6.489 34.076 -12.505 1.00 54.09 81 SER A C 1
ATOM 632 O O . SER A 1 81 ? -5.817 33.300 -11.816 1.00 54.09 81 SER A O 1
ATOM 634 N N . PRO A 1 82 ? -6.330 35.411 -12.415 1.00 50.56 82 PRO A N 1
ATOM 635 C CA . PRO A 1 82 ? -5.344 36.055 -11.549 1.00 50.56 82 PRO A CA 1
ATOM 636 C C . PRO A 1 82 ? -5.784 35.918 -10.086 1.00 50.56 82 PRO A C 1
ATOM 638 O O . PRO A 1 82 ? -6.485 36.759 -9.534 1.00 50.56 82 PRO A O 1
ATOM 641 N N . GLY A 1 83 ? -5.425 34.792 -9.479 1.00 58.72 83 GLY A N 1
ATOM 642 C CA . GLY A 1 83 ? -5.822 34.426 -8.121 1.00 58.72 83 GLY A CA 1
ATOM 643 C C . GLY A 1 83 ? -5.393 33.022 -7.696 1.00 58.72 83 GLY A C 1
ATOM 644 O O . GLY A 1 83 ? -5.468 32.710 -6.511 1.00 58.72 83 GLY A O 1
ATOM 645 N N . GLN A 1 84 ? -4.902 32.182 -8.617 1.00 61.62 84 GLN A N 1
ATOM 646 C CA . GLN A 1 84 ? -4.265 30.914 -8.256 1.00 61.62 84 GLN A CA 1
ATOM 647 C C . GLN A 1 84 ? -2.895 31.177 -7.622 1.00 61.62 84 GLN A C 1
ATOM 649 O O . GLN A 1 84 ? -1.847 31.134 -8.263 1.00 61.62 84 GLN A O 1
ATOM 654 N N . LEU A 1 85 ? -2.930 31.485 -6.325 1.00 69.12 85 LEU A N 1
ATOM 655 C CA . LEU A 1 85 ? -1.796 31.314 -5.427 1.00 69.12 85 LEU A CA 1
ATOM 656 C C . LEU A 1 85 ? -1.272 29.882 -5.577 1.00 69.12 85 LEU A C 1
ATOM 658 O O . LEU A 1 85 ? -2.064 28.953 -5.742 1.00 69.12 85 LEU A O 1
ATOM 662 N N . TYR A 1 86 ? 0.053 29.736 -5.528 1.00 78.00 86 TYR A N 1
ATOM 663 C CA . TYR A 1 86 ? 0.773 28.467 -5.631 1.00 78.00 86 TYR A CA 1
ATOM 664 C C . TYR A 1 86 ? 0.020 27.328 -4.930 1.00 78.00 86 TYR A C 1
ATOM 666 O O . TYR A 1 86 ? -0.096 27.319 -3.704 1.00 78.00 86 TYR A O 1
ATOM 674 N N . GLN A 1 87 ? -0.489 26.377 -5.718 1.00 78.44 87 GLN A N 1
ATOM 675 C CA . GLN A 1 87 ? -0.898 25.081 -5.199 1.00 78.44 87 GLN A CA 1
ATOM 676 C C . GLN A 1 87 ? 0.341 24.187 -5.179 1.00 78.44 87 GLN A C 1
ATOM 678 O O . GLN A 1 87 ? 0.926 23.945 -6.239 1.00 78.44 87 GLN A O 1
ATOM 683 N N . PRO A 1 88 ? 0.761 23.692 -4.003 1.00 79.81 88 PRO A N 1
ATOM 684 C CA . PRO A 1 88 ? 1.709 22.593 -3.936 1.00 79.81 88 PRO A CA 1
ATOM 685 C C . PRO A 1 88 ? 1.209 21.438 -4.810 1.00 79.81 88 PRO A C 1
ATOM 687 O O . PRO A 1 88 ? 0.012 21.162 -4.854 1.00 79.81 88 PRO A O 1
ATOM 690 N N . PHE A 1 89 ? 2.112 20.770 -5.527 1.00 65.19 89 PHE A N 1
ATOM 691 C CA . PHE A 1 89 ? 1.737 19.613 -6.332 1.00 65.19 89 PHE A CA 1
ATOM 692 C C . PHE A 1 89 ? 1.168 18.514 -5.425 1.00 65.19 89 PHE A C 1
ATOM 694 O O . PHE A 1 89 ? 1.874 17.967 -4.576 1.00 65.19 89 PHE A O 1
ATOM 701 N N . HIS A 1 90 ? -0.110 18.201 -5.619 1.00 60.34 90 HIS A N 1
ATOM 702 C CA . HIS A 1 90 ? -0.780 17.071 -4.993 1.00 60.34 90 HIS A CA 1
ATOM 703 C C . HIS A 1 90 ? -0.986 16.012 -6.081 1.00 60.34 90 HIS A C 1
ATOM 705 O O . HIS A 1 90 ? -1.848 16.212 -6.941 1.00 60.34 90 HIS A O 1
ATOM 711 N N . PRO A 1 91 ? -0.192 14.923 -6.113 1.00 58.31 91 PRO A N 1
ATOM 712 C CA . PRO A 1 91 ? -0.422 13.862 -7.083 1.00 58.31 91 PRO A CA 1
ATOM 713 C C . PRO A 1 91 ? -1.850 13.316 -6.928 1.00 58.31 91 PRO A C 1
ATOM 715 O O . PRO A 1 91 ? -2.370 13.276 -5.805 1.00 58.31 91 PRO A O 1
ATOM 718 N N . PRO A 1 92 ? -2.496 12.909 -8.034 1.00 60.09 92 PRO A N 1
ATOM 719 C CA . PRO A 1 92 ? -3.826 12.327 -7.970 1.00 60.09 92 PRO A CA 1
ATOM 720 C C . PRO A 1 92 ? -3.790 11.078 -7.074 1.00 60.09 92 PRO A C 1
ATOM 722 O O . PRO A 1 92 ? -2.854 10.282 -7.176 1.00 60.09 92 PRO A O 1
ATOM 725 N N . PRO A 1 93 ? -4.765 10.904 -6.166 1.00 63.53 93 PRO A N 1
ATOM 726 C CA . PRO A 1 93 ? -4.799 9.735 -5.302 1.00 63.53 93 PRO A CA 1
ATOM 727 C C . PRO A 1 93 ? -5.012 8.473 -6.142 1.00 63.53 93 PRO A C 1
ATOM 729 O O . PRO A 1 93 ? -5.837 8.481 -7.058 1.00 63.53 93 PRO A O 1
ATOM 732 N N . SER A 1 94 ? -4.329 7.380 -5.789 1.00 68.06 94 SER A N 1
ATOM 733 C CA . SER A 1 94 ? -4.684 6.059 -6.311 1.00 68.06 94 SER A CA 1
ATOM 734 C C . SER A 1 94 ? -6.164 5.799 -5.999 1.00 68.06 94 SER A C 1
ATOM 736 O O . SER A 1 94 ? -6.576 5.968 -4.841 1.00 68.06 94 SER A O 1
ATOM 738 N N . PRO A 1 95 ? -6.990 5.463 -7.003 1.00 75.94 95 PRO A N 1
ATOM 739 C CA . PRO A 1 95 ? -8.404 5.215 -6.778 1.00 75.94 95 PRO A CA 1
ATOM 740 C C . PRO A 1 95 ? -8.574 4.032 -5.821 1.00 75.94 95 PRO A C 1
ATOM 742 O O . PRO A 1 95 ? -7.823 3.059 -5.873 1.00 75.94 95 PRO A O 1
ATOM 745 N N . LEU A 1 96 ? -9.564 4.120 -4.931 1.00 83.94 96 LEU A N 1
ATOM 746 C CA . LEU A 1 96 ? -9.945 2.973 -4.112 1.00 83.94 96 LEU A CA 1
ATOM 747 C C . LEU A 1 96 ? -10.488 1.863 -5.022 1.00 83.94 96 LEU A C 1
ATOM 749 O O . LEU A 1 96 ? -11.242 2.180 -5.948 1.00 83.94 96 LEU A O 1
ATOM 753 N N . PRO A 1 97 ? -10.173 0.585 -4.748 1.00 84.94 97 PRO A N 1
ATOM 754 C CA . PRO A 1 97 ? -10.843 -0.529 -5.402 1.00 84.94 97 PRO A CA 1
ATOM 755 C C . PRO A 1 97 ? -12.361 -0.423 -5.243 1.00 84.94 97 PRO A C 1
ATOM 757 O O . PRO A 1 97 ? -12.854 -0.063 -4.170 1.00 84.94 97 PRO A O 1
ATOM 760 N N . GLU A 1 98 ? -13.101 -0.777 -6.296 1.00 85.19 98 GLU A N 1
ATOM 761 C CA . GLU A 1 98 ? -14.565 -0.648 -6.328 1.00 85.19 98 GLU A CA 1
ATOM 762 C C . GLU A 1 98 ? -15.229 -1.397 -5.160 1.00 85.19 98 GLU A C 1
ATOM 764 O O . GLU A 1 98 ? -16.158 -0.888 -4.541 1.00 85.19 98 GLU A O 1
ATOM 769 N N . ALA A 1 99 ? -14.659 -2.542 -4.764 1.00 86.25 99 ALA A N 1
ATOM 770 C CA . ALA A 1 99 ? -15.121 -3.358 -3.641 1.00 86.25 99 ALA A CA 1
ATOM 771 C C . ALA A 1 99 ? -15.183 -2.617 -2.292 1.00 86.25 99 ALA A C 1
ATOM 773 O O . ALA A 1 99 ? -15.943 -3.020 -1.413 1.00 86.25 99 ALA A O 1
ATOM 774 N N . TYR A 1 100 ? -14.401 -1.548 -2.109 1.00 89.50 100 TYR A N 1
ATOM 775 C CA . TYR A 1 100 ? -14.347 -0.811 -0.846 1.00 89.50 100 TYR A CA 1
ATOM 776 C C . TYR A 1 100 ? -14.912 0.609 -0.923 1.00 89.50 100 TYR A C 1
ATOM 778 O O . TYR A 1 100 ? -14.952 1.321 0.085 1.00 89.50 100 TYR A O 1
ATOM 786 N N . ARG A 1 101 ? -15.339 1.043 -2.112 1.00 87.12 101 ARG A N 1
ATOM 787 C CA . ARG A 1 101 ? -15.784 2.415 -2.361 1.00 87.12 101 ARG A CA 1
ATOM 788 C C . ARG A 1 101 ? -17.067 2.745 -1.602 1.00 87.12 101 ARG A C 1
ATOM 790 O O . ARG A 1 101 ? -17.129 3.788 -0.948 1.00 87.12 101 ARG A O 1
ATOM 797 N N . ASP A 1 102 ? -18.014 1.814 -1.618 1.00 90.62 102 ASP A N 1
ATOM 798 C CA . ASP A 1 102 ? -19.348 1.966 -1.026 1.00 90.62 102 ASP A CA 1
ATOM 799 C C . ASP A 1 102 ? -19.424 1.536 0.445 1.00 90.62 102 ASP A C 1
ATOM 801 O O . ASP A 1 102 ? -20.480 1.631 1.068 1.00 90.62 102 ASP A O 1
ATOM 805 N N . LEU A 1 103 ? -18.309 1.070 1.019 1.00 92.81 103 LEU A N 1
ATOM 806 C CA . LEU A 1 103 ? -18.267 0.671 2.421 1.00 92.81 103 LEU A CA 1
ATOM 807 C C . LEU A 1 103 ? -18.364 1.880 3.349 1.00 92.81 103 LEU A C 1
ATOM 809 O O . LEU A 1 103 ? -17.692 2.898 3.138 1.00 92.81 103 LEU A O 1
ATOM 813 N N . ASP A 1 104 ? -19.134 1.721 4.424 1.00 94.38 104 ASP A N 1
ATOM 814 C CA . ASP A 1 104 ? -19.174 2.685 5.516 1.00 94.38 104 ASP A CA 1
ATOM 815 C C . ASP A 1 104 ? -17.856 2.696 6.318 1.00 94.38 104 ASP A C 1
ATOM 817 O O . ASP A 1 104 ? -16.975 1.845 6.159 1.00 94.38 104 ASP A O 1
ATOM 821 N N . LEU A 1 105 ? -17.696 3.685 7.201 1.00 95.00 105 LEU A N 1
ATOM 822 C CA . LEU A 1 105 ? -16.489 3.829 8.017 1.00 95.00 105 LEU A CA 1
ATOM 823 C C . LEU A 1 105 ? -16.194 2.582 8.870 1.00 95.00 105 LEU A C 1
ATOM 825 O O . LEU A 1 105 ? -15.043 2.157 8.969 1.00 95.00 105 LEU A O 1
ATOM 829 N N . THR A 1 106 ? -17.213 2.002 9.504 1.00 95.94 106 THR A N 1
ATOM 830 C CA . THR A 1 106 ? -17.055 0.839 10.383 1.00 95.94 106 THR A CA 1
ATOM 831 C C . THR A 1 106 ? -16.610 -0.383 9.586 1.00 95.94 106 THR A C 1
ATOM 833 O O . THR A 1 106 ? -15.714 -1.101 10.026 1.00 95.94 106 THR A O 1
ATOM 836 N N . GLN A 1 107 ? -17.170 -0.577 8.395 1.00 96.31 107 GLN A N 1
ATOM 837 C CA . GLN A 1 107 ? -16.798 -1.633 7.462 1.00 96.31 107 GLN A CA 1
ATOM 838 C C . GLN A 1 107 ? -15.368 -1.456 6.944 1.00 96.31 107 GLN A C 1
ATOM 840 O O . GLN A 1 107 ? -14.602 -2.416 6.947 1.00 96.31 107 GLN A O 1
ATOM 845 N N . ARG A 1 108 ? -14.957 -0.235 6.571 1.00 96.25 108 ARG A N 1
ATOM 846 C CA . ARG A 1 108 ? -13.568 0.049 6.155 1.00 96.25 108 ARG A CA 1
ATOM 847 C C . ARG A 1 108 ? -12.563 -0.254 7.268 1.00 96.25 108 ARG A C 1
ATOM 849 O O . ARG A 1 108 ? -11.521 -0.853 7.012 1.00 96.25 108 ARG A O 1
ATOM 856 N N . LEU A 1 109 ? -12.879 0.126 8.508 1.00 96.88 109 LEU A N 1
ATOM 857 C CA . LEU A 1 109 ? -12.041 -0.192 9.667 1.00 96.88 109 LEU A CA 1
ATOM 858 C C . LEU A 1 109 ? -12.018 -1.697 9.968 1.00 96.88 109 LEU A C 1
ATOM 860 O O . LEU A 1 109 ? -10.970 -2.206 10.354 1.00 96.88 109 LEU A O 1
ATOM 864 N N . ALA A 1 110 ? -13.128 -2.413 9.767 1.00 97.25 110 ALA A N 1
ATOM 865 C CA . ALA A 1 110 ? -13.176 -3.869 9.907 1.00 97.25 110 ALA A CA 1
ATOM 866 C C . ALA A 1 110 ? -12.294 -4.571 8.862 1.00 97.25 110 ALA A C 1
ATOM 868 O O . ALA A 1 110 ? -11.491 -5.423 9.227 1.00 97.25 110 ALA A O 1
ATOM 869 N N . VAL A 1 111 ? -12.349 -4.146 7.592 1.00 97.19 111 VAL A N 1
ATOM 870 C CA . VAL A 1 111 ? -11.468 -4.656 6.524 1.00 97.19 111 VAL A CA 1
ATOM 871 C C . VAL A 1 111 ? -9.994 -4.531 6.907 1.00 97.19 111 VAL A C 1
ATOM 873 O O . VAL A 1 111 ? -9.238 -5.483 6.734 1.00 97.19 111 VAL A O 1
ATOM 876 N N . LEU A 1 112 ? -9.584 -3.384 7.459 1.00 97.50 112 LEU A N 1
ATOM 877 C CA . LEU A 1 112 ? -8.205 -3.175 7.9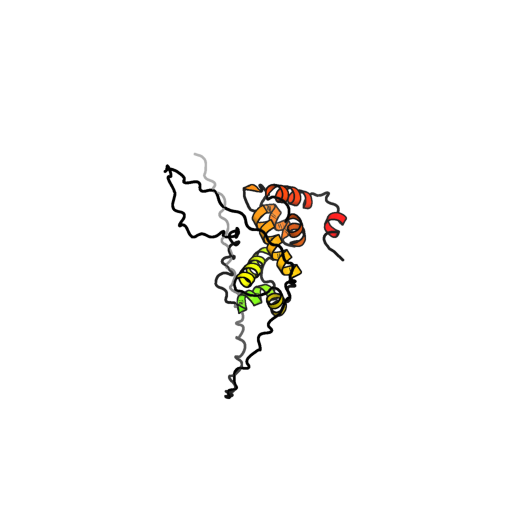08 1.00 97.50 112 LEU A CA 1
ATOM 878 C C . LEU A 1 112 ? -7.857 -4.017 9.142 1.00 97.50 112 LEU A C 1
ATOM 880 O O . LEU A 1 112 ? -6.808 -4.655 9.167 1.00 97.50 112 LEU A O 1
ATOM 884 N N . ARG A 1 113 ? -8.733 -4.039 10.150 1.00 97.75 113 ARG A N 1
ATOM 885 C CA . ARG A 1 113 ? -8.523 -4.786 11.398 1.00 97.75 113 ARG A CA 1
ATOM 886 C C . ARG A 1 113 ? -8.375 -6.285 11.152 1.00 97.75 113 ARG A C 1
ATOM 888 O O . ARG A 1 113 ? -7.448 -6.902 11.666 1.00 97.75 113 ARG A O 1
ATOM 895 N N . ASP A 1 114 ? -9.266 -6.840 10.341 1.00 97.50 114 ASP A N 1
ATOM 896 C CA . ASP A 1 114 ? -9.322 -8.270 10.046 1.00 97.50 114 ASP A CA 1
ATOM 897 C C . ASP A 1 114 ? -8.446 -8.644 8.833 1.00 97.50 114 ASP A C 1
ATOM 899 O O . ASP A 1 114 ? -8.352 -9.818 8.477 1.00 97.50 114 ASP A O 1
ATOM 903 N N . ARG A 1 115 ? -7.783 -7.654 8.210 1.00 95.25 115 ARG A N 1
ATOM 904 C CA . ARG A 1 115 ? -6.910 -7.793 7.028 1.00 95.25 115 ARG A CA 1
ATOM 905 C C . ARG A 1 115 ? -7.596 -8.547 5.881 1.00 95.25 115 ARG A C 1
ATOM 907 O O . ARG A 1 115 ? -7.050 -9.493 5.318 1.00 95.25 115 ARG A O 1
ATOM 914 N N . LEU A 1 116 ? -8.821 -8.135 5.551 1.00 94.81 116 LEU A N 1
ATOM 915 C CA . LEU A 1 116 ? -9.656 -8.798 4.548 1.00 94.81 116 LEU A CA 1
ATOM 916 C C . LEU A 1 116 ? -9.205 -8.450 3.123 1.00 94.81 116 LEU A C 1
ATOM 918 O O . LEU A 1 116 ? -9.490 -7.363 2.619 1.00 94.81 116 LEU A O 1
ATOM 922 N N . GLY A 1 117 ? -8.558 -9.411 2.465 1.00 92.50 117 GLY A N 1
ATOM 923 C CA . GLY A 1 117 ? -8.054 -9.290 1.095 1.00 92.50 117 GLY A CA 1
ATOM 924 C C . GLY A 1 117 ? -6.530 -9.299 1.041 1.00 92.50 117 GLY A C 1
ATOM 925 O O . GLY A 1 117 ? -5.853 -9.545 2.042 1.00 92.50 117 GLY A O 1
ATOM 926 N N . GLN A 1 118 ? -5.979 -9.046 -0.142 1.00 95.06 118 GLN A N 1
ATOM 927 C CA . GLN A 1 118 ? -4.535 -8.885 -0.288 1.00 95.06 118 GLN A CA 1
ATOM 928 C C . GLN A 1 118 ? -4.085 -7.527 0.246 1.00 95.06 118 GLN A C 1
ATOM 930 O O . GLN A 1 118 ? -4.825 -6.541 0.217 1.00 95.06 118 GLN A O 1
ATOM 935 N N . TRP A 1 119 ? -2.835 -7.446 0.700 1.00 95.88 119 TRP A N 1
ATOM 936 C CA . TRP A 1 119 ? -2.320 -6.232 1.335 1.00 95.88 119 TRP A CA 1
ATOM 937 C C . TRP A 1 119 ? -2.405 -4.992 0.441 1.00 95.88 119 TRP A C 1
ATOM 939 O O . TRP A 1 119 ? -2.665 -3.896 0.930 1.00 95.88 119 TRP A O 1
ATOM 949 N N . TYR A 1 120 ? -2.241 -5.164 -0.871 1.00 94.31 120 TYR A N 1
ATOM 950 C CA . TYR A 1 120 ? -2.338 -4.085 -1.853 1.00 94.31 120 TYR A CA 1
ATOM 951 C C . TYR A 1 120 ? -3.784 -3.678 -2.164 1.00 94.31 120 TYR A C 1
ATOM 953 O O . TYR A 1 120 ? -4.001 -2.593 -2.693 1.00 94.31 120 TYR A O 1
ATOM 961 N N . GLU A 1 121 ? -4.773 -4.509 -1.829 1.00 94.50 121 GLU A N 1
ATOM 962 C CA . GLU A 1 121 ? -6.192 -4.202 -2.026 1.00 94.50 121 GLU A CA 1
ATOM 963 C C . GLU A 1 121 ? -6.703 -3.300 -0.904 1.00 94.50 121 GLU A C 1
ATOM 965 O O . GLU A 1 121 ? -7.345 -2.283 -1.169 1.00 94.50 121 GLU A O 1
ATOM 970 N N . TYR A 1 122 ? -6.379 -3.626 0.352 1.00 95.50 122 TYR A N 1
ATOM 971 C CA . TYR A 1 122 ? -6.816 -2.824 1.494 1.00 95.50 122 TYR A CA 1
ATOM 972 C C . TYR A 1 122 ? -5.882 -1.644 1.809 1.00 95.50 122 TYR A C 1
ATOM 974 O O . TYR A 1 122 ? -6.317 -0.690 2.451 1.00 95.50 122 TYR A O 1
ATOM 982 N N . ALA A 1 123 ? -4.617 -1.636 1.365 1.00 96.06 123 ALA A N 1
ATOM 983 C CA . ALA A 1 123 ? -3.688 -0.525 1.630 1.00 96.06 123 ALA A CA 1
ATOM 984 C C . ALA A 1 123 ? -4.211 0.865 1.190 1.00 96.06 123 ALA A C 1
ATOM 986 O O . ALA A 1 123 ? -4.077 1.816 1.969 1.00 96.06 123 ALA A O 1
ATOM 987 N N . PRO A 1 124 ? -4.865 1.026 0.020 1.00 94.81 124 PRO A N 1
ATOM 988 C CA . PRO A 1 124 ? -5.497 2.287 -0.374 1.00 94.81 124 PRO A CA 1
ATOM 989 C C . PRO A 1 124 ? -6.525 2.834 0.632 1.00 94.81 124 PRO A C 1
ATOM 991 O O . PRO A 1 124 ? -6.708 4.054 0.705 1.00 94.81 124 PRO A O 1
ATOM 994 N N . LEU A 1 125 ? -7.159 1.982 1.453 1.00 95.81 125 LEU A N 1
ATOM 995 C CA . LEU A 1 125 ? -8.092 2.429 2.496 1.00 95.81 125 LEU A CA 1
ATOM 996 C C . LEU A 1 125 ? -7.410 3.279 3.561 1.00 95.81 125 LEU A C 1
ATOM 998 O O . LEU A 1 125 ? -8.003 4.245 4.030 1.00 95.81 125 LEU A O 1
ATOM 1002 N N . ILE A 1 126 ? -6.153 2.986 3.892 1.00 96.38 126 ILE A N 1
ATOM 1003 C CA . ILE A 1 126 ? -5.372 3.774 4.853 1.00 96.38 126 ILE A CA 1
ATOM 1004 C C . ILE A 1 126 ? -5.201 5.205 4.324 1.00 96.38 126 ILE A C 1
ATOM 1006 O O . ILE A 1 126 ? -5.451 6.181 5.032 1.00 96.38 126 ILE A O 1
ATOM 1010 N N . ALA A 1 127 ? -4.844 5.347 3.044 1.00 94.50 127 ALA A N 1
ATOM 1011 C CA . ALA A 1 127 ? -4.712 6.650 2.399 1.00 94.50 127 ALA A CA 1
ATOM 1012 C C . ALA A 1 127 ? -6.061 7.381 2.256 1.00 94.50 127 ALA A C 1
ATOM 1014 O O . ALA A 1 127 ? -6.099 8.611 2.288 1.00 94.50 127 ALA A O 1
ATOM 1015 N N . ALA A 1 128 ? -7.173 6.659 2.095 1.00 93.88 128 ALA A N 1
ATOM 1016 C CA . ALA A 1 128 ? -8.508 7.254 2.108 1.00 93.88 128 ALA A CA 1
ATOM 1017 C C . ALA A 1 128 ? -8.909 7.763 3.496 1.00 93.88 128 ALA A C 1
ATOM 1019 O O . ALA A 1 128 ? -9.272 8.927 3.616 1.00 93.88 128 ALA A O 1
ATOM 1020 N N . LEU A 1 129 ? -8.741 6.956 4.545 1.00 95.12 129 LEU A N 1
ATOM 1021 C CA . LEU A 1 129 ? -9.044 7.356 5.921 1.00 95.12 129 LEU A CA 1
ATOM 1022 C C . LEU A 1 129 ? -8.213 8.570 6.361 1.00 95.12 129 LEU A C 1
ATOM 1024 O O . LEU A 1 129 ? -8.750 9.495 6.965 1.00 95.12 129 LEU A O 1
ATOM 1028 N N . ASN A 1 130 ? -6.930 8.625 5.993 1.00 94.25 130 ASN A N 1
ATOM 1029 C CA . ASN A 1 130 ? -6.091 9.796 6.264 1.00 94.25 130 ASN A CA 1
ATOM 1030 C C . ASN A 1 130 ? -6.631 11.076 5.597 1.00 94.25 130 ASN A C 1
ATOM 1032 O O . ASN A 1 130 ? -6.579 12.153 6.189 1.00 94.25 130 ASN A O 1
ATOM 1036 N N . ARG A 1 131 ? -7.180 10.972 4.377 1.00 90.62 131 ARG A N 1
ATOM 1037 C CA . ARG A 1 131 ? -7.832 12.101 3.686 1.00 90.62 131 ARG A CA 1
ATOM 1038 C C . ARG A 1 131 ? -9.164 12.485 4.327 1.00 90.62 131 ARG A C 1
ATOM 1040 O O . ARG A 1 131 ? -9.485 13.668 4.358 1.00 90.62 131 ARG A O 1
ATOM 1047 N N . ASP A 1 132 ? -9.880 11.511 4.882 1.00 91.94 132 ASP A N 1
ATOM 1048 C CA . ASP A 1 132 ? -11.120 11.720 5.638 1.00 91.94 132 ASP A CA 1
ATOM 1049 C C . ASP A 1 132 ? -10.862 12.321 7.041 1.00 91.94 132 ASP A C 1
ATOM 1051 O O . ASP A 1 132 ? -11.800 12.607 7.784 1.00 91.94 132 ASP A O 1
ATOM 1055 N N . GLY A 1 133 ? -9.593 12.560 7.403 1.00 94.00 133 GLY A N 1
ATOM 1056 C CA . GLY A 1 133 ? -9.182 13.253 8.626 1.00 94.00 133 GLY A CA 1
ATOM 1057 C C . GLY A 1 133 ? -8.746 12.336 9.768 1.00 94.00 133 GLY A C 1
ATOM 1058 O O . GLY A 1 133 ? -8.458 12.830 10.860 1.00 94.00 133 GLY A O 1
ATOM 1059 N N . PHE A 1 134 ? -8.662 11.024 9.543 1.00 96.62 134 PHE A N 1
ATOM 1060 C CA . PHE A 1 134 ? -8.116 10.101 10.534 1.00 96.62 134 PHE A CA 1
ATOM 1061 C C . PHE A 1 134 ? -6.607 10.283 10.652 1.00 96.62 134 PHE A C 1
ATOM 1063 O O . PHE A 1 134 ? -5.897 10.399 9.657 1.00 96.62 134 PHE A O 1
ATOM 1070 N N . MET A 1 135 ? -6.107 10.306 11.884 1.00 97.06 135 MET A N 1
ATOM 1071 C CA . MET A 1 135 ? -4.669 10.292 12.134 1.00 97.06 135 MET A CA 1
ATOM 1072 C C . MET A 1 135 ? -4.165 8.843 12.153 1.00 97.06 135 MET A C 1
ATOM 1074 O O . MET A 1 135 ? -4.900 7.967 12.619 1.00 97.06 135 MET A O 1
ATOM 1078 N N . PRO A 1 136 ? -2.907 8.575 11.751 1.00 96.81 136 PRO A N 1
ATOM 1079 C CA . PRO A 1 136 ? -2.341 7.226 11.790 1.00 96.81 136 PRO A CA 1
ATOM 1080 C C . PRO A 1 136 ? -2.461 6.548 13.160 1.00 96.81 136 PRO A C 1
ATOM 1082 O O . PRO A 1 136 ? -2.754 5.359 13.224 1.00 96.81 136 PRO A O 1
ATOM 1085 N N . SER A 1 137 ? -2.324 7.309 14.252 1.00 97.88 137 SER A N 1
ATOM 1086 C CA . SER A 1 137 ? -2.516 6.807 15.619 1.00 97.88 137 SER A CA 1
ATOM 1087 C C . SER A 1 137 ? -3.951 6.340 15.880 1.00 97.88 137 SER A C 1
ATOM 1089 O O . SER A 1 137 ? -4.154 5.292 16.476 1.00 97.88 137 SER A O 1
ATOM 1091 N N . SER A 1 138 ? -4.957 7.064 15.384 1.00 97.69 138 SER A N 1
ATOM 1092 C CA . SER A 1 138 ? -6.364 6.670 15.525 1.00 97.69 138 SER A CA 1
ATOM 1093 C C . SER A 1 138 ? -6.703 5.432 14.689 1.00 97.69 138 SER A C 1
ATOM 1095 O O . SER A 1 138 ? -7.514 4.609 15.106 1.00 97.69 138 SER A O 1
ATOM 1097 N N . ILE A 1 139 ? -6.080 5.278 13.515 1.00 97.69 139 ILE A N 1
ATOM 1098 C CA . ILE A 1 139 ? -6.213 4.062 12.696 1.00 97.69 139 ILE A CA 1
ATOM 1099 C C . ILE A 1 139 ? -5.559 2.878 13.414 1.00 97.69 139 ILE A C 1
ATOM 1101 O O . ILE A 1 139 ? -6.148 1.800 13.469 1.00 97.69 139 ILE A O 1
ATOM 1105 N N . GLU A 1 140 ? -4.378 3.076 13.998 1.00 98.31 140 GLU A N 1
ATOM 1106 C CA . GLU A 1 140 ? -3.670 2.061 14.781 1.00 98.31 140 GLU A CA 1
ATOM 1107 C C . GLU A 1 140 ? -4.498 1.603 15.985 1.00 98.31 140 GLU A C 1
ATOM 1109 O O . GLU A 1 140 ? -4.703 0.407 16.158 1.00 98.31 140 GLU A O 1
ATOM 1114 N N . GLU A 1 141 ? -5.076 2.527 16.751 1.00 97.94 141 GLU A N 1
ATOM 1115 C CA . GLU A 1 141 ? -5.975 2.201 17.867 1.00 97.94 141 GLU A CA 1
ATOM 1116 C C . GLU A 1 141 ? -7.195 1.374 17.423 1.00 97.94 141 GLU A C 1
ATOM 1118 O O . GLU A 1 141 ? -7.628 0.464 18.130 1.00 97.94 141 GLU A O 1
ATOM 1123 N N . ALA A 1 142 ? -7.754 1.663 16.244 1.00 97.25 142 ALA A N 1
ATOM 1124 C CA . ALA A 1 142 ? -8.959 1.000 15.745 1.00 97.25 142 ALA A CA 1
ATOM 1125 C C . ALA A 1 142 ? -8.706 -0.347 15.039 1.00 97.25 142 ALA A C 1
ATOM 1127 O O . ALA A 1 142 ? -9.638 -1.154 14.920 1.00 97.25 142 ALA A O 1
ATOM 1128 N N . THR A 1 143 ? -7.493 -0.573 14.523 1.00 98.00 143 THR A N 1
ATOM 1129 C CA . THR A 1 143 ? -7.164 -1.700 13.624 1.00 98.00 143 THR A CA 1
ATOM 1130 C C . THR A 1 143 ? -5.992 -2.558 14.098 1.00 98.00 143 THR A C 1
ATOM 1132 O O . THR A 1 143 ? -5.853 -3.687 13.644 1.00 98.00 143 THR A O 1
ATOM 1135 N N . GLY A 1 144 ? -5.145 -2.044 14.990 1.00 97.62 144 GLY A N 1
ATOM 1136 C CA . GLY A 1 144 ? -3.890 -2.669 15.408 1.00 97.62 144 GLY A CA 1
ATOM 1137 C C . GLY A 1 144 ? -2.740 -2.537 14.402 1.00 97.62 144 GLY A C 1
ATOM 1138 O O . GLY A 1 144 ? -1.652 -3.041 14.666 1.00 97.62 144 GLY A O 1
ATOM 1139 N N . ILE A 1 145 ? -2.941 -1.878 13.254 1.00 97.25 145 ILE A N 1
ATOM 1140 C CA . ILE A 1 145 ? -1.883 -1.673 12.255 1.00 97.25 145 ILE A CA 1
ATOM 1141 C C . ILE A 1 145 ? -1.034 -0.474 12.674 1.00 97.25 145 ILE A C 1
ATOM 1143 O O . ILE A 1 145 ? -1.521 0.658 12.666 1.00 97.25 145 ILE A O 1
ATOM 1147 N N . SER A 1 146 ? 0.241 -0.703 12.989 1.00 98.12 146 SER A N 1
ATOM 1148 C CA . SER A 1 146 ? 1.131 0.375 13.443 1.00 98.12 146 SER A CA 1
ATOM 1149 C C . SER A 1 146 ? 1.298 1.482 12.401 1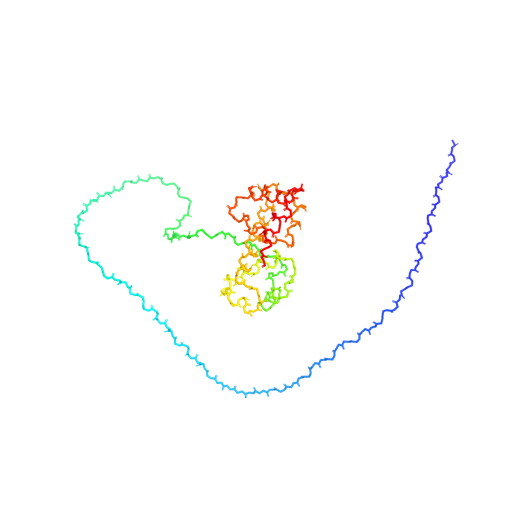.00 98.12 146 SER A C 1
ATOM 1151 O O . SER A 1 146 ? 1.298 1.209 11.201 1.00 98.12 146 SER A O 1
ATOM 1153 N N . GLY A 1 147 ? 1.529 2.729 12.821 1.00 96.69 147 GLY A N 1
ATOM 1154 C CA . GLY A 1 147 ? 1.791 3.832 11.882 1.00 96.69 147 GLY A CA 1
ATOM 1155 C C . GLY A 1 147 ? 2.954 3.564 10.905 1.00 96.69 147 GLY A C 1
ATOM 1156 O O . GLY A 1 147 ? 2.915 3.983 9.745 1.00 96.69 147 GLY A O 1
ATOM 1157 N N . VAL A 1 148 ? 3.969 2.806 11.336 1.00 97.00 148 VAL A N 1
ATOM 1158 C CA . VAL A 1 148 ? 5.091 2.379 10.478 1.00 97.00 148 VAL A CA 1
ATOM 1159 C C . VAL A 1 148 ? 4.629 1.368 9.426 1.00 97.00 148 VAL A C 1
ATOM 1161 O O . VAL A 1 148 ? 4.977 1.499 8.250 1.00 97.00 148 VAL A O 1
ATOM 1164 N N . GLU A 1 149 ? 3.833 0.377 9.830 1.00 97.69 149 GLU A N 1
ATOM 1165 C CA . GLU A 1 149 ? 3.251 -0.622 8.929 1.00 97.69 149 GLU A CA 1
ATOM 1166 C C . GLU A 1 149 ? 2.261 0.020 7.948 1.00 97.69 149 GLU A C 1
ATOM 1168 O O . GLU A 1 149 ? 2.319 -0.270 6.756 1.00 97.69 149 GLU A O 1
ATOM 1173 N N . GLN A 1 150 ? 1.436 0.967 8.404 1.00 97.88 150 GLN A N 1
ATOM 1174 C CA . GLN A 1 150 ? 0.530 1.747 7.559 1.00 97.88 150 GLN A CA 1
ATOM 1175 C C . GLN A 1 150 ? 1.283 2.449 6.422 1.00 97.88 150 GLN A C 1
ATOM 1177 O O . GLN A 1 150 ? 0.935 2.294 5.251 1.00 97.88 150 GLN A O 1
ATOM 1182 N N . ASN A 1 151 ? 2.350 3.186 6.750 1.00 96.56 151 ASN A N 1
ATOM 1183 C CA . ASN A 1 151 ? 3.175 3.854 5.745 1.00 96.56 151 ASN A CA 1
ATOM 1184 C C . ASN A 1 151 ? 3.830 2.848 4.785 1.00 96.56 151 ASN A C 1
ATOM 1186 O O . ASN A 1 151 ? 3.869 3.080 3.575 1.00 96.56 151 ASN A O 1
ATOM 1190 N N . ARG A 1 152 ? 4.311 1.714 5.312 1.00 97.31 152 ARG A N 1
ATOM 1191 C CA . ARG A 1 152 ? 4.913 0.652 4.500 1.00 97.31 152 ARG A CA 1
ATOM 1192 C C . ARG A 1 152 ? 3.931 0.107 3.471 1.00 97.31 152 ARG A C 1
ATOM 1194 O O . ARG A 1 152 ? 4.270 0.059 2.294 1.00 97.31 152 ARG A O 1
ATOM 1201 N N . LEU A 1 153 ? 2.730 -0.262 3.907 1.00 97.06 153 LEU A N 1
ATOM 1202 C CA . LEU A 1 153 ? 1.680 -0.823 3.060 1.00 97.06 153 LEU A CA 1
ATOM 1203 C C . LEU A 1 153 ? 1.267 0.144 1.948 1.00 97.06 153 LEU A C 1
ATOM 1205 O O . LEU A 1 153 ? 1.223 -0.243 0.783 1.00 97.06 153 LEU A O 1
ATOM 1209 N N . VAL A 1 154 ? 1.022 1.411 2.294 1.00 96.12 154 VAL A N 1
ATOM 1210 C CA . VAL A 1 154 ? 0.612 2.438 1.323 1.00 96.12 154 VAL A CA 1
ATOM 1211 C C . VAL A 1 154 ? 1.686 2.652 0.258 1.00 96.12 154 VAL A C 1
ATOM 1213 O O . VAL A 1 154 ? 1.390 2.628 -0.935 1.00 96.12 154 VAL A O 1
ATOM 1216 N N . VAL A 1 155 ? 2.943 2.835 0.665 1.00 96.12 155 VAL A N 1
ATOM 1217 C CA . VAL A 1 155 ? 4.040 3.090 -0.278 1.00 96.12 155 VAL A CA 1
ATOM 1218 C C . VAL A 1 155 ? 4.368 1.843 -1.104 1.00 96.12 155 VAL A C 1
ATOM 1220 O O . VAL A 1 155 ? 4.603 1.955 -2.306 1.00 96.12 155 VAL A O 1
ATOM 1223 N N . ALA A 1 156 ? 4.344 0.650 -0.504 1.00 96.25 156 ALA A N 1
ATOM 1224 C CA . ALA A 1 156 ? 4.525 -0.603 -1.235 1.00 96.25 156 ALA A CA 1
ATOM 1225 C C . ALA A 1 156 ? 3.439 -0.796 -2.304 1.00 96.25 156 ALA A C 1
ATOM 1227 O O . ALA A 1 156 ? 3.751 -1.235 -3.410 1.00 96.25 156 ALA A O 1
ATOM 1228 N N . ALA A 1 157 ? 2.189 -0.416 -2.015 1.00 95.56 157 ALA A N 1
ATOM 1229 C CA . ALA A 1 157 ? 1.084 -0.525 -2.967 1.00 95.56 157 ALA A CA 1
ATOM 1230 C C . ALA A 1 157 ? 1.299 0.421 -4.153 1.00 95.56 157 ALA A C 1
ATOM 1232 O O . ALA A 1 157 ? 1.191 0.004 -5.298 1.00 95.56 157 ALA A O 1
ATOM 1233 N N . GLN A 1 158 ? 1.746 1.653 -3.897 1.00 94.38 158 GLN A N 1
ATOM 1234 C CA . GLN A 1 158 ? 2.114 2.601 -4.956 1.00 94.38 158 GLN A CA 1
ATOM 1235 C C . GLN A 1 158 ? 3.277 2.103 -5.826 1.00 94.38 158 GLN A C 1
ATOM 1237 O O . GLN A 1 158 ? 3.299 2.324 -7.037 1.00 94.38 158 GLN A O 1
ATOM 1242 N N . VAL A 1 159 ? 4.269 1.439 -5.226 1.00 95.44 159 VAL A N 1
ATOM 1243 C CA . VAL A 1 159 ? 5.362 0.809 -5.980 1.00 95.44 159 VAL A CA 1
ATOM 1244 C C . VAL A 1 159 ? 4.829 -0.344 -6.827 1.00 95.44 159 VAL A C 1
ATOM 1246 O O . VAL A 1 159 ? 5.211 -0.447 -7.989 1.00 95.44 159 VAL A O 1
ATOM 1249 N N . ARG A 1 160 ? 3.928 -1.171 -6.286 1.00 95.31 160 ARG A N 1
ATOM 1250 C CA . ARG A 1 160 ? 3.266 -2.253 -7.025 1.00 95.31 160 ARG A CA 1
ATOM 1251 C C . ARG A 1 160 ? 2.474 -1.718 -8.219 1.00 95.31 160 ARG A C 1
ATOM 1253 O O . ARG A 1 160 ? 2.647 -2.227 -9.320 1.00 95.31 160 ARG A O 1
ATOM 1260 N N . ASP A 1 161 ? 1.678 -0.669 -8.029 1.00 93.50 161 ASP A N 1
ATOM 1261 C CA . ASP A 1 161 ? 0.931 -0.010 -9.108 1.00 93.50 161 ASP A CA 1
ATOM 1262 C C . ASP A 1 161 ? 1.883 0.530 -10.184 1.00 93.50 161 ASP A C 1
ATOM 1264 O O . ASP A 1 161 ? 1.663 0.347 -11.377 1.00 93.50 161 ASP A O 1
ATOM 1268 N N . SER A 1 162 ? 3.015 1.102 -9.766 1.00 93.75 162 SER A N 1
ATOM 1269 C CA . SER A 1 162 ? 4.075 1.550 -10.671 1.00 93.75 162 SER A CA 1
ATOM 1270 C C . SER A 1 162 ? 4.760 0.412 -11.436 1.00 93.75 162 SER A C 1
ATOM 1272 O O . SER A 1 162 ? 5.387 0.706 -12.447 1.00 93.75 162 SER A O 1
ATOM 1274 N N . LEU A 1 163 ? 4.703 -0.842 -10.972 1.00 94.06 163 LEU A N 1
ATOM 1275 C CA . LEU A 1 163 ? 5.181 -2.003 -11.734 1.00 94.06 163 LEU A CA 1
ATOM 1276 C C . LEU A 1 163 ? 4.148 -2.470 -12.766 1.00 94.06 163 LEU A C 1
ATOM 1278 O O . LEU A 1 163 ? 4.535 -3.030 -13.786 1.00 94.06 163 LEU A O 1
ATOM 1282 N N . LEU A 1 164 ? 2.857 -2.251 -12.502 1.00 92.69 164 LEU A N 1
ATOM 1283 C CA . LEU A 1 164 ? 1.764 -2.567 -13.427 1.00 92.69 164 LEU A CA 1
ATOM 1284 C C . LEU A 1 164 ? 1.617 -1.530 -14.550 1.00 92.69 164 LEU A C 1
ATOM 1286 O O . LEU A 1 164 ? 0.977 -1.812 -15.559 1.00 92.69 164 LEU A O 1
ATOM 1290 N N . ASP A 1 165 ? 2.211 -0.349 -14.383 1.00 90.56 165 ASP A N 1
ATOM 1291 C CA . ASP A 1 165 ? 2.276 0.688 -15.408 1.00 90.56 165 ASP A CA 1
ATOM 1292 C C . ASP A 1 165 ? 3.088 0.219 -16.633 1.00 90.56 165 ASP A C 1
ATOM 1294 O O . ASP A 1 165 ? 4.198 -0.313 -16.510 1.00 90.56 165 ASP A O 1
ATOM 1298 N N . GLU A 1 166 ? 2.558 0.461 -17.834 1.00 83.38 166 GLU A N 1
ATOM 1299 C CA . GLU A 1 166 ? 3.181 0.084 -19.110 1.00 83.38 166 GLU A CA 1
ATOM 1300 C C . GLU A 1 166 ? 4.611 0.637 -19.256 1.00 83.38 166 GLU A C 1
ATOM 1302 O O . GLU A 1 166 ? 5.494 -0.027 -19.808 1.00 83.38 166 GLU A O 1
ATOM 1307 N N . SER A 1 167 ? 4.877 1.825 -18.703 1.00 82.25 167 SER A N 1
ATOM 1308 C CA . SER A 1 167 ? 6.188 2.485 -18.748 1.00 82.25 167 SER A CA 1
ATOM 1309 C C . SER A 1 167 ? 7.287 1.738 -17.980 1.00 82.25 167 SER A C 1
ATOM 1311 O O . SER A 1 167 ? 8.476 1.887 -18.283 1.00 82.25 167 SER A O 1
ATOM 1313 N N . ALA A 1 168 ? 6.918 0.902 -17.007 1.00 81.69 168 ALA A N 1
ATOM 1314 C CA . ALA A 1 168 ? 7.862 0.112 -16.226 1.00 81.69 168 ALA A CA 1
ATOM 1315 C C . ALA A 1 168 ? 8.356 -1.132 -16.988 1.00 81.69 168 ALA A C 1
ATOM 1317 O O . ALA A 1 168 ? 9.446 -1.642 -16.708 1.00 81.69 168 ALA A O 1
ATOM 1318 N N . ALA A 1 169 ? 7.593 -1.600 -17.986 1.00 87.38 169 ALA A N 1
ATOM 1319 C CA . ALA A 1 169 ? 7.844 -2.816 -18.763 1.00 87.38 169 ALA A CA 1
ATOM 1320 C C . ALA A 1 169 ? 8.043 -4.085 -17.904 1.00 87.38 169 ALA A C 1
ATOM 1322 O O . ALA A 1 169 ? 8.790 -4.990 -18.287 1.00 87.38 169 ALA A O 1
ATOM 1323 N N . PHE A 1 170 ? 7.450 -4.157 -16.710 1.00 92.00 170 PHE A N 1
ATOM 1324 C CA . PHE A 1 170 ? 7.566 -5.314 -15.819 1.00 92.00 170 PHE A CA 1
ATOM 1325 C C . PHE A 1 170 ? 6.532 -6.398 -16.192 1.00 92.00 170 PHE A C 1
ATOM 1327 O O . PHE A 1 170 ? 5.379 -6.057 -16.444 1.00 92.00 170 PHE A O 1
ATOM 1334 N N . PRO A 1 171 ? 6.897 -7.696 -16.244 1.00 91.44 171 PRO A N 1
ATOM 1335 C CA . PRO A 1 171 ? 5.935 -8.751 -16.563 1.00 91.44 171 PRO A CA 1
ATOM 1336 C C . PRO A 1 171 ? 4.830 -8.844 -15.493 1.00 91.44 171 PRO A C 1
ATOM 1338 O O . PRO A 1 171 ? 5.161 -9.057 -14.322 1.00 91.44 171 PRO A O 1
ATOM 1341 N N . PRO A 1 172 ? 3.537 -8.734 -15.855 1.00 89.00 172 PRO A N 1
ATOM 1342 C CA . PRO A 1 172 ? 2.442 -8.713 -14.880 1.00 89.00 172 PRO A CA 1
ATOM 1343 C C . PRO A 1 172 ? 2.345 -10.021 -14.082 1.00 89.00 172 PRO A C 1
ATOM 1345 O O . PRO A 1 172 ? 2.069 -9.990 -12.884 1.00 89.00 172 PRO A O 1
ATOM 1348 N N . ASP A 1 173 ? 2.678 -11.155 -14.702 1.00 90.19 173 ASP A N 1
ATOM 1349 C CA . ASP A 1 173 ? 2.658 -12.477 -14.061 1.00 90.19 173 ASP A CA 1
ATOM 1350 C C . ASP A 1 173 ? 3.628 -12.584 -12.875 1.00 90.19 173 ASP A C 1
ATOM 1352 O O . ASP A 1 173 ? 3.409 -13.373 -11.959 1.00 90.19 173 ASP A O 1
ATOM 1356 N N . LEU A 1 174 ? 4.695 -11.774 -12.865 1.00 92.06 174 LEU A N 1
ATOM 1357 C CA . LEU A 1 174 ? 5.689 -11.773 -11.793 1.00 92.06 174 LEU A CA 1
ATOM 1358 C C . LEU A 1 174 ? 5.287 -10.893 -10.604 1.00 92.06 174 LEU A C 1
ATOM 1360 O O . LEU A 1 174 ? 5.901 -11.007 -9.545 1.00 92.06 174 LEU A O 1
ATOM 1364 N N . VAL A 1 175 ? 4.267 -10.036 -10.738 1.00 92.88 175 VAL A N 1
ATOM 1365 C CA . VAL A 1 175 ? 3.845 -9.114 -9.666 1.00 92.88 175 VAL A CA 1
ATOM 1366 C C . VAL A 1 175 ? 3.292 -9.882 -8.464 1.00 92.88 175 VAL A C 1
ATOM 1368 O O . VAL A 1 175 ? 3.560 -9.503 -7.325 1.00 92.88 175 VAL A O 1
ATOM 1371 N N . SER A 1 176 ? 2.610 -11.004 -8.708 1.00 93.19 176 SER A N 1
ATOM 1372 C CA . SER A 1 176 ? 2.093 -11.906 -7.664 1.00 93.19 176 SER A CA 1
ATOM 1373 C C . SER A 1 176 ? 3.192 -12.504 -6.778 1.00 93.19 176 SER A C 1
ATOM 1375 O O . SER A 1 176 ? 2.947 -12.880 -5.634 1.00 93.19 176 SER A O 1
ATOM 1377 N N . SER A 1 177 ? 4.449 -12.514 -7.241 1.00 92.81 177 SER A N 1
ATOM 1378 C CA . SER A 1 177 ? 5.590 -12.958 -6.428 1.00 92.81 177 SER A CA 1
ATOM 1379 C C . SER A 1 177 ? 5.816 -12.076 -5.190 1.00 92.81 177 SER A C 1
ATOM 1381 O O . SER A 1 177 ? 6.503 -12.495 -4.257 1.00 92.81 177 SER A O 1
ATOM 1383 N N . PHE A 1 178 ? 5.242 -10.867 -5.167 1.00 93.81 178 PHE A N 1
ATOM 1384 C CA . PHE A 1 178 ? 5.334 -9.915 -4.059 1.00 93.81 178 PHE A CA 1
ATOM 1385 C C . PHE A 1 178 ? 4.109 -9.928 -3.130 1.00 93.81 178 PHE A C 1
ATOM 1387 O O . PHE A 1 178 ? 4.068 -9.155 -2.171 1.00 93.81 178 PHE A O 1
ATOM 1394 N N . ASP A 1 179 ? 3.133 -10.814 -3.350 1.00 93.19 179 ASP A N 1
ATOM 1395 C CA . ASP A 1 179 ? 1.897 -10.868 -2.554 1.00 93.19 179 ASP A CA 1
ATOM 1396 C C . ASP A 1 179 ? 2.167 -11.142 -1.062 1.00 93.19 179 ASP A C 1
ATOM 1398 O O . ASP A 1 179 ? 1.427 -10.678 -0.205 1.00 93.19 179 ASP A O 1
ATOM 1402 N N . ALA A 1 180 ? 3.271 -11.814 -0.725 1.00 89.62 180 ALA A N 1
ATOM 1403 C CA . ALA A 1 180 ? 3.668 -12.086 0.660 1.00 89.62 180 ALA A CA 1
ATOM 1404 C C . ALA A 1 180 ? 4.746 -11.136 1.221 1.00 89.62 180 ALA A C 1
ATOM 1406 O O . ALA A 1 180 ? 5.166 -11.327 2.360 1.00 89.62 180 ALA A O 1
ATOM 1407 N N . ALA A 1 181 ? 5.241 -10.173 0.432 1.00 89.44 181 ALA A N 1
ATOM 1408 C CA . ALA A 1 181 ? 6.437 -9.394 0.773 1.00 89.44 181 ALA A CA 1
ATOM 1409 C C . ALA A 1 181 ? 6.313 -7.893 0.421 1.00 89.44 181 ALA A C 1
ATOM 1411 O O . ALA A 1 181 ? 7.085 -7.382 -0.402 1.00 89.44 181 ALA A O 1
ATOM 1412 N N . PRO A 1 182 ? 5.365 -7.156 1.035 1.00 93.31 182 PRO A N 1
ATOM 1413 C CA . PRO A 1 182 ? 5.228 -5.709 0.837 1.00 93.31 182 PRO A CA 1
ATOM 1414 C C . PRO A 1 182 ? 6.495 -4.927 1.217 1.00 93.31 182 PRO A C 1
ATOM 1416 O O . PRO A 1 182 ? 6.799 -3.896 0.618 1.00 93.31 182 PRO A O 1
ATOM 1419 N N . GLU A 1 183 ? 7.266 -5.412 2.189 1.00 94.25 183 GLU A N 1
ATOM 1420 C CA . GLU A 1 183 ? 8.529 -4.816 2.619 1.00 94.25 183 GLU A CA 1
ATOM 1421 C C . GLU A 1 183 ? 9.566 -4.742 1.498 1.00 94.25 183 GLU A C 1
ATOM 1423 O O . GLU A 1 183 ? 10.264 -3.739 1.405 1.00 94.25 183 GLU A O 1
ATOM 1428 N N . LEU A 1 184 ? 9.624 -5.725 0.594 1.00 93.56 184 LEU A N 1
ATOM 1429 C CA . LEU A 1 184 ? 10.570 -5.686 -0.525 1.00 93.56 184 LEU A CA 1
ATOM 1430 C C . LEU A 1 184 ? 10.243 -4.540 -1.484 1.00 93.56 184 LEU A C 1
ATOM 1432 O O . LEU A 1 184 ? 11.140 -3.838 -1.944 1.00 93.56 184 LEU A O 1
ATOM 1436 N N . LEU A 1 185 ? 8.956 -4.319 -1.758 1.00 95.38 185 LEU A N 1
ATOM 1437 C CA . LEU A 1 185 ? 8.512 -3.229 -2.625 1.00 95.38 185 LEU A CA 1
ATOM 1438 C C . LEU A 1 185 ? 8.686 -1.862 -1.960 1.00 95.38 185 LEU A C 1
ATOM 1440 O O . LEU A 1 185 ? 9.030 -0.889 -2.630 1.00 95.38 185 LEU A O 1
ATOM 1444 N N . TYR A 1 186 ? 8.513 -1.782 -0.641 1.00 96.12 186 TYR A N 1
ATOM 1445 C CA . TYR A 1 186 ? 8.715 -0.546 0.115 1.00 96.12 186 TYR A CA 1
ATOM 1446 C C . TYR A 1 186 ? 10.133 0.030 -0.036 1.00 96.12 186 TYR A C 1
ATOM 1448 O O . TYR A 1 186 ? 10.326 1.249 -0.016 1.00 96.12 186 TYR A O 1
ATOM 1456 N N . GLU A 1 187 ? 11.132 -0.825 -0.220 1.00 95.38 187 GLU A N 1
ATOM 1457 C CA . GLU A 1 187 ? 12.538 -0.425 -0.341 1.00 95.38 187 GLU A CA 1
ATOM 1458 C C . GLU A 1 187 ? 12.866 0.145 -1.726 1.00 95.38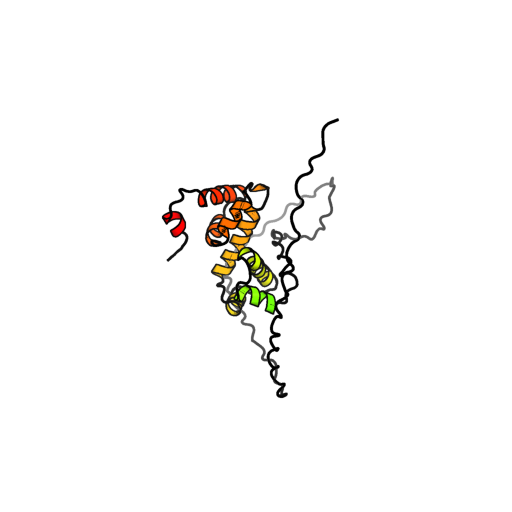 187 GLU A C 1
ATOM 1460 O O . GLU A 1 187 ? 13.777 0.959 -1.880 1.00 95.38 187 GLU A O 1
ATOM 1465 N N . LEU A 1 188 ? 12.037 -0.155 -2.727 1.00 95.44 188 LEU A N 1
ATOM 1466 C CA . LEU A 1 188 ? 12.168 0.386 -4.081 1.00 95.44 188 LEU A CA 1
ATOM 1467 C C . LEU A 1 188 ? 11.571 1.800 -4.224 1.00 95.44 188 LEU A C 1
ATOM 1469 O O . LEU A 1 188 ? 11.592 2.377 -5.314 1.00 95.44 188 LEU A O 1
ATOM 1473 N N . ARG A 1 189 ? 11.044 2.396 -3.144 1.00 94.50 189 ARG A N 1
ATOM 1474 C CA . ARG A 1 189 ? 10.293 3.668 -3.186 1.00 94.50 189 ARG A CA 1
ATOM 1475 C C . ARG A 1 189 ? 11.067 4.854 -3.764 1.00 94.50 189 ARG A C 1
ATOM 1477 O O . ARG A 1 189 ? 10.456 5.731 -4.369 1.00 94.50 189 ARG A O 1
ATOM 1484 N N . PHE A 1 190 ? 12.391 4.866 -3.627 1.00 94.56 190 PHE A N 1
ATOM 1485 C CA . PHE A 1 190 ? 13.254 5.953 -4.108 1.00 94.56 190 PHE A CA 1
ATOM 1486 C C . PHE A 1 190 ? 13.641 5.834 -5.587 1.00 94.56 190 PHE A C 1
ATOM 1488 O O . PHE A 1 190 ? 14.246 6.749 -6.140 1.00 94.56 190 PHE A O 1
ATOM 1495 N N . LEU A 1 191 ? 13.310 4.711 -6.224 1.00 94.62 191 LEU A N 1
ATOM 1496 C CA . LEU A 1 191 ? 13.636 4.438 -7.617 1.00 94.62 191 LEU A CA 1
ATOM 1497 C C . LEU A 1 191 ? 12.558 4.991 -8.559 1.00 94.62 191 LEU A C 1
ATOM 1499 O O . LEU A 1 191 ? 11.386 5.097 -8.192 1.00 94.62 191 LEU A O 1
ATOM 1503 N N . THR A 1 192 ? 12.945 5.297 -9.797 1.00 93.31 192 THR A N 1
ATOM 1504 C CA . THR A 1 192 ? 12.004 5.581 -10.899 1.00 93.31 192 THR A CA 1
ATOM 1505 C C . THR A 1 192 ? 11.247 4.320 -11.332 1.00 93.31 192 THR A C 1
ATOM 1507 O O . THR A 1 192 ? 11.704 3.213 -11.060 1.00 93.31 192 THR A O 1
ATOM 1510 N N . ALA A 1 193 ? 10.124 4.456 -12.050 1.00 91.00 193 ALA A N 1
ATOM 1511 C CA . ALA A 1 193 ? 9.308 3.315 -12.498 1.00 91.00 193 ALA A CA 1
ATOM 1512 C C . ALA A 1 193 ? 10.131 2.228 -13.217 1.00 91.00 193 ALA A C 1
ATOM 1514 O O . ALA A 1 193 ? 10.048 1.048 -12.876 1.00 91.00 193 ALA A O 1
ATOM 1515 N N . ARG A 1 194 ? 11.020 2.630 -14.136 1.00 92.56 194 ARG A N 1
ATOM 1516 C CA . ARG A 1 194 ? 11.898 1.690 -14.843 1.00 92.56 194 ARG A CA 1
ATOM 1517 C C . ARG A 1 194 ? 12.900 1.000 -13.913 1.00 92.56 194 ARG A C 1
ATOM 1519 O O . ARG A 1 194 ? 13.058 -0.216 -13.969 1.00 92.56 194 ARG A O 1
ATOM 1526 N N . GLN A 1 195 ? 13.548 1.763 -13.034 1.00 94.56 195 GLN A N 1
ATOM 1527 C CA . GLN A 1 195 ? 14.501 1.217 -12.064 1.00 94.56 195 GLN A CA 1
ATOM 1528 C C . GLN A 1 195 ? 13.824 0.270 -11.064 1.00 94.56 195 GLN A C 1
ATOM 1530 O O . GLN A 1 195 ? 14.426 -0.729 -10.681 1.00 94.56 195 GLN A O 1
ATOM 1535 N N . ARG A 1 196 ? 12.573 0.547 -10.668 1.00 95.38 196 ARG A N 1
ATOM 1536 C CA . ARG A 1 196 ? 11.766 -0.353 -9.831 1.00 95.38 196 ARG A CA 1
ATOM 1537 C C . ARG A 1 196 ? 11.562 -1.693 -10.523 1.00 95.38 196 ARG A C 1
ATOM 1539 O O . ARG A 1 196 ? 11.797 -2.717 -9.895 1.00 95.38 196 ARG A O 1
ATOM 1546 N N . ALA A 1 197 ? 11.189 -1.694 -11.803 1.00 94.50 197 ALA A N 1
ATOM 1547 C CA . ALA A 1 197 ? 11.013 -2.926 -12.568 1.00 94.50 197 ALA A CA 1
ATOM 1548 C C . ALA A 1 197 ? 12.307 -3.739 -12.669 1.00 94.50 197 ALA A C 1
ATOM 1550 O O . ALA A 1 197 ? 12.302 -4.941 -12.409 1.00 94.50 197 ALA A O 1
ATOM 1551 N N . ASP A 1 198 ? 13.422 -3.092 -13.007 1.00 93.75 198 ASP A N 1
ATOM 1552 C CA . ASP A 1 198 ? 14.711 -3.773 -13.145 1.00 93.75 198 ASP A CA 1
ATOM 1553 C C . ASP A 1 198 ? 15.196 -4.339 -11.791 1.00 93.75 198 ASP A C 1
ATOM 1555 O O . ASP A 1 198 ? 15.610 -5.500 -11.717 1.00 93.75 198 ASP A O 1
ATOM 1559 N N . ALA A 1 199 ? 15.049 -3.580 -10.697 1.00 93.81 199 ALA A N 1
ATOM 1560 C CA . ALA A 1 199 ? 15.373 -4.034 -9.343 1.00 93.81 199 ALA A CA 1
ATOM 1561 C C . ALA A 1 199 ? 14.450 -5.165 -8.854 1.00 93.81 199 ALA A C 1
ATOM 1563 O O . ALA A 1 199 ? 14.926 -6.138 -8.268 1.00 93.81 199 ALA A O 1
ATOM 1564 N N . ALA A 1 200 ? 13.146 -5.079 -9.132 1.00 93.81 200 ALA A N 1
ATOM 1565 C CA . ALA A 1 200 ? 12.176 -6.118 -8.800 1.00 93.81 200 ALA A CA 1
ATOM 1566 C C . ALA A 1 200 ? 12.491 -7.432 -9.529 1.00 93.81 200 ALA A C 1
ATOM 1568 O O . ALA A 1 200 ? 12.488 -8.490 -8.904 1.00 93.81 200 ALA A O 1
ATOM 1569 N N . ARG A 1 201 ? 12.851 -7.386 -10.822 1.00 92.44 201 ARG A N 1
ATOM 1570 C CA . ARG A 1 201 ? 13.293 -8.587 -11.557 1.00 92.44 201 ARG A CA 1
ATOM 1571 C C . ARG A 1 201 ? 14.552 -9.186 -10.941 1.00 92.44 201 ARG A C 1
ATOM 1573 O O . ARG A 1 201 ? 14.632 -10.399 -10.777 1.00 92.44 201 ARG A O 1
ATOM 1580 N N . HIS A 1 202 ? 15.512 -8.342 -10.568 1.00 91.12 202 HIS A N 1
ATOM 1581 C CA . HIS A 1 202 ? 16.733 -8.796 -9.910 1.00 91.12 202 HIS A CA 1
ATOM 1582 C C . HIS A 1 202 ? 16.449 -9.463 -8.552 1.00 91.12 202 HIS A C 1
ATOM 1584 O O . HIS A 1 202 ? 17.066 -10.475 -8.228 1.00 91.12 202 HIS A O 1
ATOM 1590 N N . ALA A 1 203 ? 15.481 -8.958 -7.780 1.00 88.50 203 ALA A N 1
ATOM 1591 C CA . ALA A 1 203 ? 15.072 -9.552 -6.505 1.00 88.50 203 ALA A CA 1
ATOM 1592 C C . ALA A 1 203 ? 14.415 -10.942 -6.643 1.00 88.50 203 ALA A C 1
ATOM 1594 O O . ALA A 1 203 ? 14.416 -11.716 -5.686 1.00 88.50 203 ALA A O 1
ATOM 1595 N N . LEU A 1 204 ? 13.863 -11.262 -7.819 1.00 88.56 204 LEU A N 1
ATOM 1596 C CA . LEU A 1 204 ? 13.258 -12.563 -8.126 1.00 88.56 204 LEU A CA 1
ATOM 1597 C C . LEU A 1 204 ? 14.245 -13.553 -8.767 1.00 88.56 204 LEU A C 1
ATOM 1599 O O . LEU A 1 204 ? 13.918 -14.731 -8.916 1.00 88.56 204 LEU A O 1
ATOM 1603 N N . ALA A 1 205 ? 15.439 -13.104 -9.163 1.00 84.19 205 ALA A N 1
ATOM 1604 C CA . ALA A 1 205 ? 16.386 -13.935 -9.893 1.00 84.19 205 ALA A CA 1
ATOM 1605 C C . ALA A 1 205 ? 16.917 -15.101 -9.024 1.00 84.19 205 ALA A C 1
ATOM 1607 O O . ALA A 1 205 ? 17.292 -14.889 -7.863 1.00 84.19 205 ALA A O 1
ATOM 1608 N N . PRO A 1 206 ? 17.013 -16.330 -9.575 1.00 64.88 206 PRO A N 1
ATOM 1609 C CA . PRO A 1 206 ? 17.572 -17.494 -8.889 1.00 64.88 206 PRO A CA 1
ATOM 1610 C C . PRO A 1 206 ? 19.084 -17.301 -8.701 1.00 64.88 206 PRO A C 1
ATOM 1612 O O . PRO A 1 206 ? 19.895 -17.692 -9.531 1.00 64.88 206 PRO A O 1
ATOM 1615 N N . GLY A 1 207 ? 19.464 -16.606 -7.634 1.00 60.78 207 GLY A N 1
ATOM 1616 C CA . GLY A 1 207 ? 20.838 -16.165 -7.393 1.00 60.78 207 GLY A CA 1
ATOM 1617 C C . GLY A 1 207 ? 20.934 -14.985 -6.429 1.00 60.78 207 GLY A C 1
ATOM 1618 O O . GLY A 1 207 ? 21.980 -14.794 -5.814 1.00 60.78 207 GLY A O 1
ATOM 1619 N N . SER A 1 208 ? 19.841 -14.244 -6.205 1.00 58.91 208 SER A N 1
ATOM 1620 C CA . SER A 1 208 ? 19.757 -13.331 -5.064 1.00 58.91 208 SER A CA 1
ATOM 1621 C C . SER A 1 208 ? 19.798 -14.171 -3.780 1.00 58.91 208 SER A C 1
ATOM 1623 O O . SER A 1 208 ? 18.853 -14.905 -3.475 1.00 58.91 208 SER A O 1
ATOM 1625 N N . THR A 1 209 ? 20.925 -14.147 -3.072 1.00 49.94 209 THR A N 1
ATOM 1626 C CA . THR A 1 209 ? 21.239 -15.034 -1.944 1.00 49.94 209 THR A CA 1
ATOM 1627 C C . THR A 1 209 ? 20.094 -15.060 -0.921 1.00 49.94 209 THR A C 1
ATOM 1629 O O . THR A 1 209 ? 19.521 -14.008 -0.631 1.00 49.94 209 THR A O 1
ATOM 1632 N N . PRO A 1 210 ? 19.759 -16.202 -0.292 1.00 51.78 210 PRO A N 1
ATOM 1633 C CA . PRO A 1 210 ? 18.773 -16.235 0.789 1.00 51.78 210 PRO A CA 1
ATOM 1634 C C . PRO A 1 210 ? 19.135 -15.293 1.945 1.00 51.78 210 PRO A C 1
ATOM 1636 O O . PRO A 1 210 ? 18.230 -14.784 2.584 1.00 51.78 210 PRO A O 1
ATOM 1639 N N . ALA A 1 211 ? 20.417 -14.961 2.148 1.00 46.91 211 ALA A N 1
ATOM 1640 C CA . ALA A 1 211 ? 20.851 -13.893 3.052 1.00 46.91 211 ALA A CA 1
ATOM 1641 C C . ALA A 1 211 ? 20.417 -12.493 2.589 1.00 46.91 211 ALA A C 1
ATOM 1643 O O . ALA A 1 211 ? 20.035 -11.696 3.429 1.00 46.91 211 ALA A O 1
ATOM 1644 N N . ALA A 1 212 ? 20.398 -12.199 1.284 1.00 48.75 212 ALA A N 1
ATOM 1645 C CA . ALA A 1 212 ? 19.833 -10.965 0.733 1.00 48.75 212 ALA A CA 1
ATOM 1646 C C . ALA A 1 212 ? 18.298 -10.948 0.832 1.00 48.75 212 ALA A C 1
ATOM 1648 O O . ALA A 1 212 ? 17.728 -9.894 1.042 1.00 48.75 212 ALA A O 1
ATOM 1649 N N . ARG A 1 213 ? 17.618 -12.103 0.746 1.00 52.12 213 ARG A N 1
ATOM 1650 C CA . ARG A 1 213 ? 16.157 -12.225 0.968 1.00 52.12 213 ARG A CA 1
ATOM 1651 C C . ARG A 1 213 ? 15.768 -12.235 2.456 1.00 52.12 213 ARG A C 1
ATOM 1653 O O . ARG A 1 213 ? 14.654 -11.852 2.791 1.00 52.12 213 ARG A O 1
ATOM 1660 N N . ALA A 1 214 ? 16.670 -12.672 3.336 1.00 48.25 214 ALA A N 1
ATOM 1661 C CA . ALA A 1 214 ? 16.487 -12.739 4.786 1.00 48.25 214 ALA A CA 1
ATOM 1662 C C . ALA A 1 214 ? 16.972 -11.479 5.512 1.00 48.25 214 ALA A C 1
ATOM 1664 O O . ALA A 1 214 ? 16.440 -11.176 6.564 1.00 48.25 214 ALA A O 1
ATOM 1665 N N . THR A 1 215 ? 17.899 -10.697 4.951 1.00 49.25 215 THR A N 1
ATOM 1666 C CA . THR A 1 215 ? 18.282 -9.382 5.510 1.00 49.25 215 THR A CA 1
ATOM 1667 C C . THR A 1 215 ? 17.153 -8.353 5.423 1.00 49.25 215 THR A C 1
ATOM 1669 O O . THR A 1 215 ? 17.151 -7.406 6.202 1.00 49.25 215 THR A O 1
ATOM 1672 N N . TRP A 1 216 ? 16.153 -8.567 4.558 1.00 46.59 216 TRP A N 1
ATOM 1673 C CA . TRP A 1 216 ? 14.901 -7.795 4.552 1.00 46.59 216 TRP A CA 1
ATOM 1674 C C . TRP A 1 216 ? 13.860 -8.285 5.573 1.00 46.59 216 TRP A C 1
ATOM 1676 O O . TRP A 1 216 ? 12.947 -7.538 5.916 1.00 46.59 216 TRP A O 1
ATOM 1686 N N . ARG A 1 217 ? 14.003 -9.508 6.102 1.00 42.72 217 ARG A N 1
ATOM 1687 C CA . ARG A 1 217 ? 13.298 -9.956 7.310 1.00 42.72 217 ARG A CA 1
ATOM 1688 C C . ARG A 1 217 ? 14.168 -9.579 8.509 1.00 42.72 217 ARG A C 1
ATOM 1690 O O . ARG A 1 217 ? 15.020 -10.351 8.931 1.00 42.72 217 ARG A O 1
ATOM 1697 N N . GLY A 1 218 ? 14.005 -8.352 9.001 1.00 37.91 218 GLY A N 1
ATOM 1698 C CA . GLY A 1 218 ? 14.646 -7.920 10.248 1.00 37.91 218 GLY A CA 1
ATOM 1699 C C . GLY A 1 218 ? 14.330 -8.862 11.431 1.00 37.91 218 GLY A C 1
ATOM 1700 O O . GLY A 1 218 ? 13.387 -9.649 11.320 1.00 37.91 218 GLY A O 1
ATOM 1701 N N . PRO A 1 219 ? 15.129 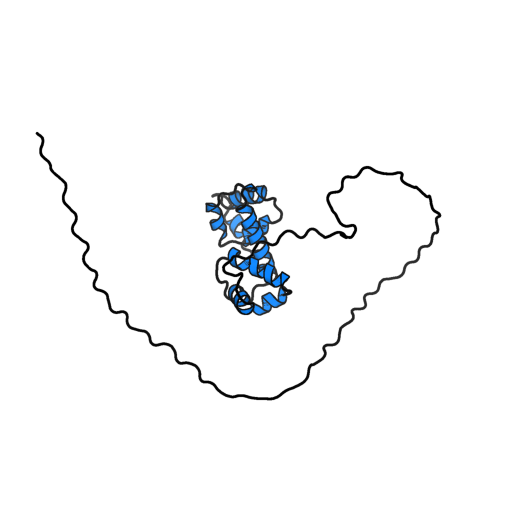-8.799 12.516 1.00 43.38 219 PRO A N 1
ATOM 1702 C CA . PRO A 1 219 ? 15.073 -9.723 13.655 1.00 43.38 219 PRO A CA 1
ATOM 1703 C C . PRO A 1 219 ? 13.710 -9.787 14.350 1.00 43.38 219 PRO A C 1
ATOM 1705 O O . PRO A 1 219 ? 13.001 -8.753 14.366 1.00 43.38 219 PRO A O 1
#

Secondary structure (DSSP, 8-state):
--------PPPPPP----PPPP-PPPPPPPPP-----------PPP----------------------PPPP---------TT-------PPPPPPPHHHHT--HHHHHHHHHTT-S-HHHHHHHHHHHHHTT--HHHHHHHH---HHHHHHHHHHHHHHHHHHSGGG---GGGGGGGTT-HHHHHHGGGS-HHHHHHHHHHHHSTTS-HHHHHTTS--

pLDDT: mean 73.57, std 21.79, range [36.22, 98.31]

InterPro domains:
  IPR037494 Rubisco accumulation factor 1 [PTHR35299] (51-205)
  IPR040781 Rubisco accumulation factor 1, helix turn helix domain [PF18579] (105-163)

Organism: NCBI:txid191504

Foldseek 3Di:
DDDDDDDDDDDDDDDDDDDDDDDDDDDDDDDDDDDDDDDDDDDDDDDDDDDDDDDDDDDDDDDDDDDDDDDDDDDDDDDDPPPPDDDDDDPDQDDQDPVCPPDDPLRLLVCLQVVPDFLLNSLSSLVVVVVVPDDQVNSCVSRVQHSVNSVLSNLLSVLLVLLVDVVLVADPVCSVVCSPPSLLSSVCSVPDSVVSRVVSVVCVDPPCDVCNVCVSVDD

Radius of gyration: 31.94 Å; chains: 1; bounding box: 56×103×85 Å